Protein AF-A0A448Z3A4-F1 (afdb_monomer_lite)

Foldseek 3Di:
DDDDDDDDDDDPDPPPPPPPPPPPDPPPPPPPPPDPDDPVRVVVVVVVVVVVVVVVVVVVVCVVVVVDDPPPDPDPVVVVVVVVVVVVVVVVVVVCVVCVVVVVVCCVPPPPCCVVPPDPVRPPDDDDPPDPDDPVNVVVVVVVVVVVVVVCVVVVCPDPVNVVVVVVVVPDDPPDDPVNVVVCVVVVVVVPDPPDDPVNPDDDPPPDDD

Sequence (210 aa):
MAFGSIFHAQSLSPAICRSTVRRIAPLSRNFSVNKKLSTEERNEAVRHANKAMKGYTQTRILAKQGKLPSKNRPQSQEYQSANAIQFSLFISLGIAFIISPILGRKIAQDDEFREKYVPDWYDFRVKPPKSAWTRKELHDQIVDVERDMRERAIKGDFTPEKLEALKQTLQPRSDLSTEDIAMAKKYGWGAIHPGVDPDDYDEDDDDYEE

Organism: NCBI:txid183589

Radius of gyration: 43.1 Å; chains: 1; bounding box: 97×51×107 Å

Secondary structure (DSSP, 8-state):
--------------------------------TT----HHHHHHHHHHHHHHHHHHHHHHHHHHTT-SPPTT----HHHHHHHHHHHHHHHHHHHHHHHHHHHHHHHHH-HHHHHHHS-GGG----PPPSS---HHHHHHHHHHHHHHHHHHHHTTTTSHHHHHHHHHHHS--TTS-HHHHHHHHHTTTTT--TT--TTS--SSSS----

Structure (mmCIF, N/CA/C/O backbone):
data_AF-A0A448Z3A4-F1
#
_entry.id   AF-A0A448Z3A4-F1
#
loop_
_atom_site.group_PDB
_atom_site.id
_atom_site.type_symbol
_atom_site.label_atom_id
_atom_site.label_alt_id
_atom_site.label_comp_id
_atom_site.label_asym_id
_atom_site.label_entity_id
_atom_site.label_seq_id
_atom_site.pdbx_PDB_ins_code
_atom_site.Cartn_x
_atom_site.Cartn_y
_atom_site.Cartn_z
_atom_site.occupancy
_atom_site.B_iso_or_equiv
_atom_site.auth_seq_id
_atom_site.auth_comp_id
_atom_site.auth_asym_id
_atom_site.auth_atom_id
_atom_site.pdbx_PDB_model_num
ATOM 1 N N . MET A 1 1 ? 11.509 31.842 28.815 1.00 38.12 1 MET A N 1
ATOM 2 C CA . MET A 1 1 ? 12.474 31.738 27.692 1.00 38.12 1 MET A CA 1
ATOM 3 C C . MET A 1 1 ? 12.119 30.448 26.956 1.00 38.12 1 MET A C 1
ATOM 5 O O . MET A 1 1 ? 11.995 29.458 27.646 1.00 38.12 1 MET A O 1
ATOM 9 N N . ALA A 1 2 ? 11.843 30.342 25.660 1.00 38.56 2 ALA A N 1
ATOM 10 C CA . ALA A 1 2 ? 11.918 31.252 24.530 1.00 38.56 2 ALA A CA 1
ATOM 11 C C . ALA A 1 2 ? 10.892 30.81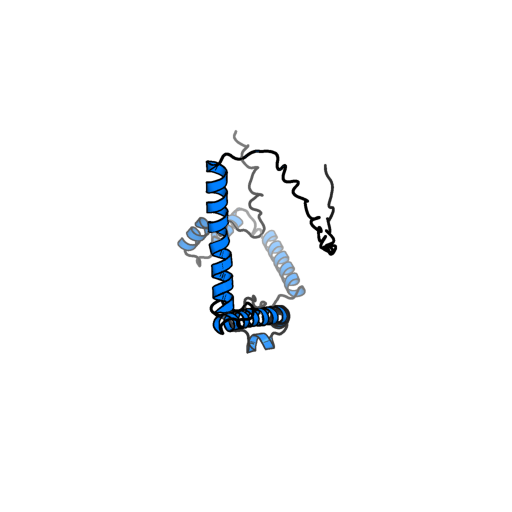7 23.448 1.00 38.56 2 ALA A C 1
ATOM 13 O O . ALA A 1 2 ? 10.428 29.682 23.434 1.00 38.56 2 ALA A O 1
ATOM 14 N N . PHE A 1 3 ? 10.559 31.784 22.591 1.00 38.59 3 PHE A N 1
ATOM 15 C CA . PHE A 1 3 ? 9.825 31.764 21.316 1.00 38.59 3 PHE A CA 1
ATOM 16 C C . PHE A 1 3 ? 10.214 30.567 20.418 1.00 38.59 3 PHE A C 1
ATOM 18 O O . PHE A 1 3 ? 11.345 30.111 20.491 1.00 38.59 3 PHE A O 1
ATOM 25 N N . GLY A 1 4 ? 9.411 30.004 19.515 1.00 37.25 4 GLY A N 1
ATOM 26 C CA . GLY A 1 4 ? 8.314 30.522 18.701 1.00 37.25 4 GLY A CA 1
ATOM 27 C C . GLY A 1 4 ? 8.475 29.936 17.284 1.00 37.25 4 GLY A C 1
ATOM 28 O O . GLY A 1 4 ? 9.570 29.958 16.726 1.00 37.25 4 GLY A O 1
ATOM 29 N N . SER A 1 5 ? 7.404 29.374 16.722 1.00 44.34 5 SER A N 1
ATOM 30 C CA . SER A 1 5 ? 7.341 28.801 15.369 1.00 44.34 5 SER A CA 1
ATOM 31 C C . SER A 1 5 ? 7.703 29.797 14.269 1.00 44.34 5 SER A C 1
ATOM 33 O O . SER A 1 5 ? 7.128 30.881 14.243 1.00 44.34 5 SER A O 1
ATOM 35 N N . ILE A 1 6 ? 8.500 29.382 13.273 1.00 46.28 6 ILE A N 1
ATOM 36 C CA . ILE A 1 6 ? 8.432 29.930 11.905 1.00 46.28 6 ILE A CA 1
ATOM 37 C C . ILE A 1 6 ? 8.623 28.795 10.886 1.00 46.28 6 ILE A C 1
ATOM 39 O O . ILE A 1 6 ? 9.699 28.218 10.750 1.00 46.28 6 ILE A O 1
ATOM 43 N N . PHE A 1 7 ? 7.546 28.507 10.152 1.00 45.84 7 PHE A N 1
ATOM 44 C CA . PHE A 1 7 ? 7.519 27.703 8.931 1.00 45.84 7 PHE A CA 1
ATOM 45 C C . PHE A 1 7 ? 8.489 28.274 7.884 1.00 45.84 7 PHE A C 1
ATOM 47 O O . PHE A 1 7 ? 8.367 29.433 7.492 1.00 45.84 7 PHE A O 1
ATOM 54 N N . HIS A 1 8 ? 9.406 27.451 7.371 1.00 38.84 8 HIS A N 1
ATOM 55 C CA . HIS A 1 8 ? 10.176 27.761 6.165 1.00 38.84 8 HIS A CA 1
ATOM 56 C C . HIS A 1 8 ? 9.588 26.987 4.981 1.00 38.84 8 HIS A C 1
ATOM 58 O O . HIS A 1 8 ? 9.898 25.819 4.755 1.00 38.84 8 HIS A O 1
ATOM 64 N N . ALA A 1 9 ? 8.712 27.645 4.222 1.00 44.47 9 ALA A N 1
ATOM 65 C CA . ALA A 1 9 ? 8.293 27.184 2.906 1.00 44.47 9 ALA A CA 1
ATOM 66 C C . ALA A 1 9 ? 9.411 27.500 1.900 1.00 44.47 9 ALA A C 1
ATOM 68 O O . ALA A 1 9 ? 9.599 28.654 1.516 1.00 44.47 9 ALA A O 1
ATOM 69 N N . GLN A 1 10 ? 10.174 26.489 1.478 1.00 45.88 10 GLN A N 1
ATOM 70 C CA . GLN A 1 10 ? 11.083 26.634 0.341 1.00 45.88 10 GLN A CA 1
ATOM 71 C C . GLN A 1 10 ? 10.280 26.513 -0.955 1.00 45.88 10 GLN A C 1
ATOM 73 O O . GLN A 1 10 ? 9.821 25.439 -1.339 1.00 45.88 10 GLN A O 1
ATOM 78 N N . SER A 1 11 ? 10.097 27.649 -1.623 1.00 41.59 11 SER A N 1
ATOM 79 C CA . SER A 1 11 ? 9.584 27.724 -2.982 1.00 41.59 11 SER A CA 1
ATOM 80 C C . SER A 1 11 ? 10.612 27.127 -3.950 1.00 41.59 11 SER A C 1
ATOM 82 O O . SER A 1 11 ? 11.711 27.647 -4.146 1.00 41.59 11 SER A O 1
ATOM 84 N N . LEU A 1 12 ? 10.255 26.006 -4.576 1.00 43.31 12 LEU A N 1
ATOM 85 C CA . LEU A 1 12 ? 11.003 25.426 -5.688 1.00 43.31 12 LEU A CA 1
ATOM 86 C C . LEU A 1 12 ? 10.800 26.308 -6.925 1.00 43.31 12 LEU A C 1
ATOM 88 O O . LEU A 1 12 ? 9.871 26.124 -7.708 1.00 43.31 12 LEU A O 1
ATOM 92 N N . SER A 1 13 ? 11.668 27.305 -7.082 1.00 47.25 13 SER A N 1
ATOM 93 C CA . SER A 1 13 ? 11.821 28.005 -8.356 1.00 47.25 13 SER A CA 1
ATOM 94 C C . SER A 1 13 ? 12.407 27.040 -9.400 1.00 47.25 13 SER A C 1
ATOM 96 O O . SER A 1 13 ? 13.344 26.298 -9.089 1.00 47.25 13 SER A O 1
ATOM 98 N N . PRO A 1 14 ? 11.896 27.007 -10.645 1.00 47.22 14 PRO A N 1
ATOM 99 C CA . PRO A 1 14 ? 12.534 26.243 -11.702 1.00 47.22 14 PRO A CA 1
ATOM 100 C C . PRO A 1 14 ? 13.845 26.947 -12.054 1.00 47.22 14 PRO A C 1
ATOM 102 O O . PRO A 1 14 ? 13.858 27.984 -12.720 1.00 47.22 14 PRO A O 1
ATOM 105 N N . ALA A 1 15 ? 14.963 26.390 -11.591 1.00 46.69 15 ALA A N 1
ATOM 106 C CA . ALA A 1 15 ? 16.281 26.774 -12.061 1.00 46.69 15 ALA A CA 1
ATOM 107 C C . ALA A 1 15 ? 16.359 26.443 -13.558 1.00 46.69 15 ALA A C 1
ATOM 109 O O . ALA A 1 15 ? 16.612 25.311 -13.966 1.00 46.69 15 ALA A O 1
ATOM 110 N N . ILE A 1 16 ? 16.097 27.450 -14.389 1.00 43.69 16 ILE A N 1
ATOM 111 C CA . ILE A 1 16 ? 16.371 27.429 -15.819 1.00 43.69 16 ILE A CA 1
ATOM 112 C C . ILE A 1 16 ? 17.878 27.202 -15.956 1.00 43.69 16 ILE A C 1
ATOM 114 O O . ILE A 1 16 ? 18.676 28.130 -15.812 1.00 43.69 16 ILE A O 1
ATOM 118 N N . CYS A 1 17 ? 18.282 25.959 -16.219 1.00 42.56 17 CYS A N 1
ATOM 119 C CA . CYS A 1 17 ? 19.639 25.633 -16.628 1.00 42.56 17 CYS A CA 1
ATOM 120 C C . CYS A 1 17 ? 19.908 26.310 -17.974 1.00 42.56 17 CYS A C 1
ATOM 122 O O . CYS A 1 17 ? 19.707 25.733 -19.041 1.00 42.56 17 CYS A O 1
ATOM 124 N N . ARG A 1 18 ? 20.396 27.554 -17.935 1.00 47.47 18 ARG A N 1
ATOM 125 C CA . ARG A 1 18 ? 21.118 28.134 -19.063 1.00 47.47 18 ARG A CA 1
ATOM 126 C C . ARG A 1 18 ? 22.355 27.270 -19.265 1.00 47.47 18 ARG A C 1
ATOM 128 O O . ARG A 1 18 ? 23.331 27.389 -18.527 1.00 47.47 18 ARG A O 1
ATOM 135 N N . SER A 1 19 ? 22.305 26.373 -20.246 1.00 51.28 19 SER A N 1
ATOM 136 C CA . SER A 1 19 ? 23.482 25.669 -20.736 1.00 51.28 19 SER A CA 1
ATOM 137 C C . SER A 1 19 ? 24.437 26.714 -21.310 1.00 51.28 19 SER A C 1
ATOM 139 O O . SER A 1 19 ? 24.352 27.096 -22.478 1.00 51.28 19 SER A O 1
ATOM 141 N N . THR A 1 20 ? 25.326 27.232 -20.468 1.00 50.69 20 THR A N 1
ATOM 142 C CA . THR A 1 20 ? 26.446 28.052 -20.908 1.00 50.69 20 THR A CA 1
ATOM 143 C C . THR A 1 20 ? 27.358 27.137 -21.709 1.00 50.69 20 THR A C 1
ATOM 145 O O . THR A 1 20 ? 28.220 26.452 -21.160 1.00 50.69 20 THR A O 1
ATOM 148 N N . VAL A 1 21 ? 27.148 27.099 -23.023 1.00 56.25 21 VAL A N 1
ATOM 149 C CA . VAL A 1 21 ? 28.115 26.550 -23.967 1.00 56.25 21 VAL A CA 1
ATOM 150 C C . VAL A 1 21 ? 29.344 27.444 -23.861 1.00 56.25 21 VAL A C 1
ATOM 152 O O . VAL A 1 21 ? 29.438 28.483 -24.516 1.00 56.25 21 VAL A O 1
ATOM 155 N N . ARG A 1 22 ? 30.284 27.074 -22.985 1.00 50.09 22 ARG A N 1
ATOM 156 C CA . ARG A 1 22 ? 31.627 27.646 -22.995 1.00 50.09 22 ARG A CA 1
ATOM 157 C C . ARG A 1 22 ? 32.231 27.257 -24.337 1.00 50.09 22 ARG A C 1
ATOM 159 O O . ARG A 1 22 ? 32.691 26.131 -24.509 1.00 50.09 22 ARG A O 1
ATOM 166 N N . ARG A 1 23 ? 32.190 28.171 -25.311 1.00 56.62 23 ARG A N 1
ATOM 167 C CA . ARG A 1 23 ? 33.015 28.049 -26.511 1.00 56.62 23 ARG A CA 1
ATOM 168 C C . ARG A 1 23 ? 34.454 28.019 -26.024 1.00 56.62 23 ARG A C 1
ATOM 170 O O . ARG A 1 23 ? 34.966 29.019 -25.532 1.00 56.62 23 ARG A O 1
ATOM 177 N N . ILE A 1 24 ? 35.074 26.851 -26.113 1.00 56.19 24 ILE A N 1
ATOM 178 C CA . ILE A 1 24 ? 36.508 26.715 -25.922 1.00 56.19 24 ILE A CA 1
ATOM 179 C C . ILE A 1 24 ? 37.122 27.486 -27.090 1.00 56.19 24 ILE A C 1
ATOM 181 O O . ILE A 1 24 ? 37.029 27.053 -28.238 1.00 56.19 24 ILE A O 1
ATOM 185 N N . ALA A 1 25 ? 37.660 28.677 -26.817 1.00 57.69 25 ALA A N 1
ATOM 186 C CA . ALA A 1 25 ? 38.483 29.379 -27.790 1.00 57.69 25 ALA A CA 1
ATOM 187 C C . ALA A 1 25 ? 39.614 28.428 -28.212 1.00 57.69 25 ALA A C 1
ATOM 189 O O . ALA A 1 25 ? 40.140 27.717 -27.347 1.00 57.69 25 ALA A O 1
ATOM 190 N N . PRO A 1 26 ? 39.988 28.364 -29.502 1.00 56.19 26 PRO A N 1
ATOM 191 C CA . PRO A 1 26 ? 41.134 27.572 -29.902 1.00 56.19 26 PRO A CA 1
ATOM 192 C C . PRO A 1 26 ? 42.348 28.145 -29.172 1.00 56.19 26 PRO A C 1
ATOM 194 O O . PRO A 1 26 ? 42.836 29.224 -29.502 1.00 56.19 26 PRO A O 1
ATOM 197 N N . LEU A 1 27 ? 42.806 27.442 -28.136 1.00 54.66 27 LEU A N 1
ATOM 198 C CA . LEU A 1 27 ? 44.116 27.664 -27.554 1.00 54.66 27 LEU A CA 1
ATOM 199 C C . LEU A 1 27 ? 45.102 27.422 -28.692 1.00 54.66 27 LEU A C 1
ATOM 201 O O . LEU A 1 27 ? 45.421 26.278 -29.020 1.00 54.66 27 LEU A O 1
ATOM 205 N N . SER A 1 28 ? 45.542 28.515 -29.317 1.00 49.75 28 SER A N 1
ATOM 206 C CA . SER A 1 28 ? 46.793 28.568 -30.054 1.00 49.75 28 SER A CA 1
ATOM 207 C C . SER A 1 28 ? 47.856 28.062 -29.091 1.00 49.75 28 SER A C 1
ATOM 209 O O . SER A 1 28 ? 48.350 28.800 -28.238 1.00 49.75 28 SER A O 1
ATOM 211 N N . ARG A 1 29 ? 48.149 26.760 -29.152 1.00 53.91 29 ARG A N 1
ATOM 212 C CA . ARG A 1 29 ? 49.353 26.208 -28.550 1.00 53.91 29 ARG A CA 1
ATOM 213 C C . ARG A 1 29 ? 50.492 26.880 -29.295 1.00 53.91 29 ARG A C 1
ATOM 215 O O . ARG A 1 29 ? 50.878 26.438 -30.373 1.00 53.91 29 ARG A O 1
ATOM 222 N N . ASN A 1 30 ? 51.000 27.960 -28.717 1.00 49.16 30 ASN A N 1
ATOM 223 C CA . ASN A 1 30 ? 52.293 28.513 -29.061 1.00 49.16 30 ASN A CA 1
ATOM 224 C C . ASN A 1 30 ? 53.317 27.431 -28.703 1.00 49.16 30 ASN A C 1
ATOM 226 O O . ASN A 1 30 ? 53.835 27.388 -27.590 1.00 49.16 30 ASN A O 1
ATOM 230 N N . PHE A 1 31 ? 53.536 26.487 -29.619 1.00 54.81 31 PHE A N 1
ATOM 231 C CA . PHE A 1 31 ? 54.669 25.587 -29.547 1.00 54.81 31 PHE A CA 1
ATOM 232 C C . PHE A 1 31 ? 55.899 26.478 -29.663 1.00 54.81 31 PHE A C 1
ATOM 234 O O . PHE A 1 31 ? 56.203 27.005 -30.729 1.00 54.81 31 PHE A O 1
ATOM 241 N N . SER A 1 32 ? 56.579 26.711 -28.548 1.00 52.09 32 SER A N 1
ATOM 242 C CA . SER A 1 32 ? 57.896 27.324 -28.530 1.00 52.09 32 SER A CA 1
ATOM 243 C C . SER A 1 32 ? 58.869 26.370 -29.232 1.00 52.09 32 SER A C 1
ATOM 245 O O . SER A 1 32 ? 59.453 25.477 -28.623 1.00 52.09 32 SER A O 1
ATOM 247 N N . VAL A 1 33 ? 59.033 26.536 -30.548 1.00 59.25 33 VAL A N 1
ATOM 248 C CA . VAL A 1 33 ? 59.891 25.710 -31.427 1.00 59.25 33 VAL A CA 1
ATOM 249 C C . VAL A 1 33 ? 61.389 26.004 -31.220 1.00 59.25 33 VAL A C 1
ATOM 251 O O . VAL A 1 33 ? 62.172 25.973 -32.158 1.00 59.25 33 VAL A O 1
ATOM 254 N N . ASN A 1 34 ? 61.826 26.300 -29.995 1.00 55.19 34 ASN A N 1
ATOM 255 C CA . ASN A 1 34 ? 63.223 26.656 -29.710 1.00 55.19 34 ASN A CA 1
ATOM 256 C C . ASN A 1 34 ? 63.939 25.673 -28.778 1.00 55.19 34 ASN A C 1
ATOM 258 O O . ASN A 1 34 ? 65.048 25.951 -28.330 1.00 55.19 34 ASN A O 1
ATOM 262 N N . LYS A 1 35 ? 63.366 24.490 -28.524 1.00 62.47 35 LYS A N 1
ATOM 263 C CA . LYS A 1 35 ? 64.110 23.381 -27.914 1.00 62.47 35 LYS A CA 1
ATOM 264 C C . LYS A 1 35 ? 64.593 22.454 -29.030 1.00 62.47 35 LYS A C 1
ATOM 266 O O . LYS A 1 35 ? 63.798 21.727 -29.623 1.00 62.47 35 LYS A O 1
ATOM 271 N N . LYS A 1 36 ? 65.890 22.500 -29.353 1.00 67.94 36 LYS A N 1
ATOM 272 C CA . LYS A 1 36 ? 66.523 21.517 -30.245 1.00 67.94 36 LYS A CA 1
ATOM 273 C C . LYS A 1 36 ? 66.494 20.161 -29.529 1.00 67.94 36 LYS A C 1
ATOM 275 O O . LYS A 1 36 ? 67.387 19.883 -28.741 1.00 67.94 36 LYS A O 1
ATOM 280 N N . LEU A 1 37 ? 65.441 19.366 -29.752 1.00 66.44 37 LEU A N 1
ATOM 281 C CA . LEU A 1 37 ? 65.392 17.979 -29.272 1.00 66.44 37 LEU A CA 1
ATOM 282 C C . LEU A 1 37 ? 66.620 17.231 -29.789 1.00 66.44 37 LEU A C 1
ATOM 284 O O . LEU A 1 37 ? 66.992 17.402 -30.962 1.00 66.44 37 LEU A O 1
ATOM 288 N N . SER A 1 38 ? 67.203 16.396 -28.929 1.00 78.62 38 SER A N 1
ATOM 289 C CA . SER A 1 38 ? 68.285 15.504 -29.337 1.00 78.62 38 SER A CA 1
ATOM 290 C C . SER A 1 38 ? 67.787 14.555 -30.437 1.00 78.62 38 SER A C 1
ATOM 292 O O . SER A 1 38 ? 66.583 14.333 -30.615 1.00 78.62 38 SER A O 1
ATOM 294 N N . THR A 1 39 ? 68.708 14.015 -31.232 1.00 81.88 39 THR A N 1
ATOM 295 C CA . THR A 1 39 ? 68.375 13.059 -32.300 1.00 81.88 39 THR A CA 1
ATOM 296 C C . THR A 1 39 ? 67.633 11.837 -31.758 1.00 81.88 39 THR A C 1
ATOM 298 O O . THR A 1 39 ? 66.729 11.329 -32.420 1.00 81.88 39 THR A O 1
ATOM 301 N N . GLU A 1 40 ? 67.958 11.410 -30.540 1.00 82.50 40 GLU A N 1
ATOM 302 C CA . G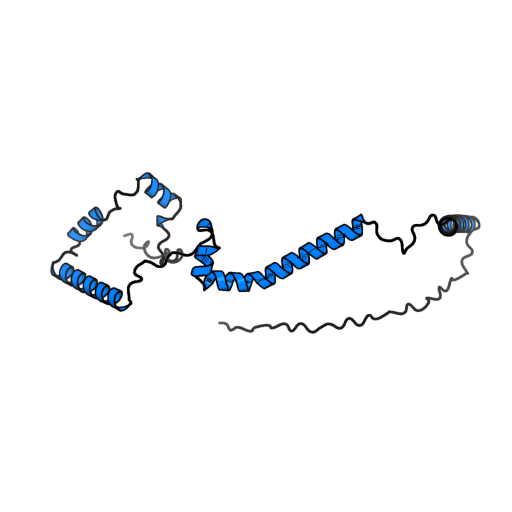LU A 1 40 ? 67.326 10.276 -29.865 1.00 82.50 40 GLU A CA 1
ATOM 303 C C . GLU A 1 40 ? 65.898 10.599 -29.418 1.00 82.50 40 GLU A C 1
ATOM 305 O O . GLU A 1 40 ? 64.971 9.876 -29.785 1.00 82.50 40 GLU A O 1
ATOM 310 N N . GLU A 1 41 ? 65.687 11.736 -28.749 1.00 81.19 41 GLU A N 1
ATOM 311 C CA . GLU A 1 41 ? 64.350 12.158 -28.307 1.00 81.19 41 GLU A CA 1
ATOM 312 C C . GLU A 1 41 ? 63.414 12.402 -29.503 1.00 81.19 41 GLU A C 1
ATOM 314 O O . GLU A 1 41 ? 62.223 12.085 -29.464 1.00 81.19 41 GLU A O 1
ATOM 319 N N . ARG A 1 42 ? 63.950 12.929 -30.615 1.00 80.69 42 ARG A N 1
ATOM 320 C CA . ARG A 1 42 ? 63.192 13.104 -31.861 1.00 80.69 42 ARG A CA 1
ATOM 321 C C . ARG A 1 42 ? 62.761 11.760 -32.443 1.00 80.69 42 ARG A C 1
ATOM 323 O O . ARG A 1 42 ? 61.614 11.619 -32.867 1.00 80.69 42 ARG A O 1
ATOM 330 N N . ASN A 1 43 ? 63.656 10.776 -32.463 1.00 87.62 43 ASN A N 1
ATOM 331 C CA . ASN A 1 43 ? 63.354 9.446 -32.986 1.00 87.62 43 ASN A CA 1
ATOM 332 C C . ASN A 1 43 ? 62.319 8.718 -32.121 1.00 87.62 43 ASN A C 1
ATOM 334 O O . ASN A 1 43 ? 61.429 8.052 -32.656 1.00 87.62 43 ASN A O 1
ATOM 338 N N . GLU A 1 44 ? 62.384 8.876 -30.801 1.00 86.25 44 GLU A N 1
ATOM 339 C CA . GLU A 1 44 ? 61.397 8.315 -29.881 1.00 86.25 44 GLU A CA 1
ATOM 340 C C . GLU A 1 44 ? 60.024 8.985 -30.032 1.00 86.25 44 GLU A C 1
ATOM 342 O O . GLU A 1 44 ? 59.009 8.295 -30.164 1.00 86.25 44 GLU A O 1
ATOM 347 N N . ALA A 1 45 ? 59.987 10.316 -30.149 1.00 83.12 45 ALA A N 1
ATOM 348 C CA . ALA A 1 45 ? 58.756 11.058 -30.408 1.00 83.12 45 ALA A CA 1
ATOM 349 C C . ALA A 1 45 ? 58.098 10.642 -31.736 1.00 83.12 45 ALA A C 1
ATOM 351 O O . ALA A 1 45 ? 56.882 10.443 -31.793 1.00 83.12 45 ALA A O 1
ATOM 352 N N . VAL A 1 46 ? 58.890 10.435 -32.795 1.00 86.25 46 VAL A N 1
ATOM 353 C CA . VAL A 1 46 ? 58.394 9.947 -34.093 1.00 86.25 46 VAL A CA 1
ATOM 354 C C . VAL A 1 46 ? 57.872 8.513 -33.984 1.00 86.25 46 VAL A C 1
ATOM 356 O O . VAL A 1 46 ? 56.811 8.204 -34.528 1.00 86.25 46 VAL A O 1
ATOM 359 N N . ARG A 1 47 ? 58.552 7.626 -33.245 1.00 87.81 47 ARG A N 1
ATOM 360 C CA . ARG A 1 47 ? 58.057 6.261 -32.988 1.00 87.81 47 ARG A CA 1
ATOM 361 C C . ARG A 1 47 ? 56.735 6.274 -32.227 1.00 87.81 47 ARG A C 1
ATOM 363 O O . ARG A 1 47 ? 55.822 5.535 -32.597 1.00 87.81 47 ARG A O 1
ATOM 370 N N . HIS A 1 48 ? 56.605 7.128 -31.215 1.00 86.06 48 HIS A N 1
ATOM 371 C CA . HIS A 1 48 ? 55.373 7.284 -30.448 1.00 86.06 48 HIS A CA 1
ATOM 372 C C . HIS A 1 48 ? 54.231 7.844 -31.312 1.00 86.06 48 HIS A C 1
ATOM 374 O O . HIS A 1 48 ? 53.130 7.291 -31.313 1.00 86.06 48 HIS A O 1
ATOM 380 N N . ALA A 1 49 ? 54.503 8.871 -32.123 1.00 82.69 49 ALA A N 1
ATOM 381 C CA . ALA A 1 49 ? 53.533 9.439 -33.059 1.00 82.69 49 ALA A CA 1
ATOM 382 C C . ALA A 1 49 ? 53.065 8.403 -34.096 1.00 82.69 49 ALA A C 1
ATOM 384 O O . ALA A 1 49 ? 51.864 8.237 -34.314 1.00 82.69 49 ALA A O 1
ATOM 385 N N . ASN A 1 50 ? 53.995 7.630 -34.662 1.00 86.38 50 ASN A N 1
ATOM 386 C CA . ASN A 1 50 ? 53.682 6.552 -35.598 1.00 86.38 50 ASN A CA 1
ATOM 387 C C . ASN A 1 50 ? 52.872 5.429 -34.931 1.00 86.38 50 ASN A C 1
ATOM 389 O O . ASN A 1 50 ? 51.948 4.891 -35.541 1.00 86.38 50 ASN A O 1
ATOM 393 N N . LYS A 1 51 ? 53.167 5.084 -33.670 1.00 85.44 51 LYS A N 1
ATOM 394 C CA . LYS A 1 51 ? 52.398 4.098 -32.894 1.00 85.44 51 LYS A CA 1
ATOM 395 C C . LYS A 1 51 ? 50.972 4.585 -32.619 1.00 85.44 51 LYS A C 1
ATOM 397 O O . LYS A 1 51 ? 50.034 3.817 -32.810 1.00 85.44 51 LYS A O 1
ATOM 402 N N . ALA A 1 52 ? 50.797 5.854 -32.254 1.00 79.31 52 ALA A N 1
ATOM 403 C CA . ALA A 1 52 ? 49.478 6.457 -32.065 1.00 79.31 52 ALA A CA 1
ATOM 404 C C . ALA A 1 52 ? 48.678 6.511 -33.381 1.00 79.31 52 ALA A C 1
ATOM 406 O O . ALA A 1 52 ? 47.494 6.173 -33.407 1.00 79.31 52 ALA A O 1
ATOM 407 N N . MET A 1 53 ? 49.329 6.845 -34.502 1.00 73.81 53 MET A N 1
ATOM 408 C CA . MET A 1 53 ? 48.695 6.869 -35.826 1.00 73.81 53 MET A CA 1
ATOM 409 C C . MET A 1 53 ? 48.201 5.498 -36.301 1.00 73.81 53 MET A C 1
ATOM 411 O O . MET A 1 53 ? 47.199 5.441 -37.021 1.00 73.81 53 MET A O 1
ATOM 415 N N . LYS A 1 54 ? 48.847 4.397 -35.891 1.00 75.62 54 LYS A N 1
ATOM 416 C CA . LYS A 1 54 ? 48.394 3.034 -36.226 1.00 75.62 54 LYS A CA 1
ATOM 417 C C . LYS A 1 54 ? 46.979 2.749 -35.706 1.00 75.62 54 LYS A C 1
ATOM 419 O O . LYS A 1 54 ? 46.184 2.161 -36.434 1.00 75.62 54 LYS A O 1
ATOM 424 N N . GLY A 1 55 ? 46.614 3.240 -34.518 1.00 72.94 55 GLY A N 1
ATOM 425 C CA . GLY A 1 55 ? 45.256 3.078 -33.974 1.00 72.94 55 GLY A CA 1
ATOM 426 C C . GLY A 1 55 ? 44.179 3.803 -34.798 1.00 72.94 55 GLY A C 1
ATOM 427 O O . GLY A 1 55 ? 43.103 3.262 -35.065 1.00 72.94 55 GLY A O 1
ATOM 428 N N . TYR A 1 56 ? 44.490 5.007 -35.288 1.00 69.00 56 TYR A N 1
ATOM 429 C CA . TYR A 1 56 ? 43.579 5.792 -36.133 1.00 69.00 56 TYR A CA 1
ATOM 430 C C . TYR A 1 56 ? 43.435 5.224 -37.548 1.00 69.00 56 TYR A C 1
ATOM 432 O O . TYR A 1 56 ? 42.352 5.242 -38.132 1.00 69.00 56 TYR A O 1
ATOM 440 N N . THR A 1 57 ? 44.517 4.696 -38.120 1.00 74.19 57 THR A N 1
ATOM 441 C CA . THR A 1 57 ? 44.451 4.049 -39.438 1.00 74.19 57 THR A CA 1
ATOM 442 C C . THR A 1 57 ? 43.698 2.728 -39.366 1.00 74.19 57 THR A C 1
ATOM 444 O O . THR A 1 57 ? 42.868 2.471 -40.233 1.00 74.19 57 THR A O 1
ATOM 447 N N . GLN A 1 58 ? 43.890 1.936 -38.309 1.00 76.25 58 GLN A N 1
ATOM 448 C CA . GLN A 1 58 ? 43.185 0.668 -38.124 1.00 76.25 58 GLN A CA 1
ATOM 449 C C . GLN A 1 58 ? 41.670 0.862 -37.980 1.00 76.25 58 GLN A C 1
ATOM 451 O O . GLN A 1 58 ? 40.901 0.204 -38.677 1.00 76.25 58 GLN A O 1
ATOM 456 N N . THR A 1 59 ? 41.224 1.816 -37.160 1.00 72.31 59 THR A N 1
ATOM 457 C CA . THR A 1 59 ? 39.793 2.147 -37.023 1.00 72.31 59 THR A CA 1
ATOM 458 C C . THR A 1 59 ? 39.199 2.679 -38.327 1.00 72.31 59 THR A C 1
ATOM 460 O O . THR A 1 59 ? 38.114 2.259 -38.720 1.00 72.31 59 THR A O 1
ATOM 463 N N . ARG A 1 60 ? 39.923 3.523 -39.072 1.00 73.31 60 ARG A N 1
ATOM 464 C CA . ARG A 1 60 ? 39.474 4.018 -40.384 1.00 73.31 60 ARG A CA 1
ATOM 465 C C . ARG A 1 60 ? 39.400 2.915 -41.445 1.00 73.31 60 ARG A C 1
ATOM 467 O O . ARG A 1 60 ? 38.491 2.934 -42.271 1.00 73.31 60 ARG A O 1
ATOM 474 N N . ILE A 1 61 ? 40.327 1.958 -41.434 1.00 77.75 61 ILE A N 1
ATOM 475 C CA . ILE A 1 61 ? 40.303 0.797 -42.337 1.00 77.75 61 ILE A CA 1
ATOM 476 C C . ILE A 1 61 ? 39.135 -0.128 -41.971 1.00 77.75 61 ILE A C 1
ATOM 478 O O . ILE A 1 61 ? 38.393 -0.532 -42.860 1.00 77.75 61 ILE A O 1
ATOM 482 N N . LEU A 1 62 ? 38.900 -0.394 -40.683 1.00 78.38 62 LEU A N 1
ATOM 483 C CA . LEU A 1 62 ? 37.759 -1.191 -40.213 1.00 78.38 62 LEU A CA 1
ATOM 484 C C . LEU A 1 62 ? 36.408 -0.518 -40.503 1.00 78.38 62 LEU A C 1
ATOM 486 O O . LEU A 1 62 ? 35.448 -1.206 -40.849 1.00 78.38 62 LEU A O 1
ATOM 490 N N . ALA A 1 63 ? 36.347 0.817 -40.432 1.00 76.31 63 ALA A N 1
ATOM 491 C CA . ALA A 1 63 ? 35.188 1.606 -40.848 1.00 76.31 63 ALA A CA 1
ATOM 492 C C . ALA A 1 63 ? 34.917 1.457 -42.351 1.00 76.31 63 ALA A C 1
ATOM 494 O O . ALA A 1 63 ? 33.787 1.190 -42.748 1.00 76.31 63 ALA A O 1
ATOM 495 N N . LYS A 1 64 ? 35.960 1.576 -43.187 1.00 77.81 64 LYS A N 1
ATOM 496 C CA . LYS A 1 64 ? 35.861 1.376 -44.644 1.00 77.81 64 LYS A CA 1
ATOM 497 C C . LYS A 1 64 ? 35.480 -0.058 -45.020 1.00 77.81 64 LYS A C 1
ATOM 499 O O . LYS A 1 64 ? 34.804 -0.255 -46.019 1.00 77.81 64 LYS A O 1
ATOM 504 N N . GLN A 1 65 ? 35.893 -1.042 -44.222 1.00 81.00 65 GLN A N 1
ATOM 505 C CA . GLN A 1 65 ? 35.505 -2.448 -44.372 1.00 81.00 65 GLN A CA 1
ATOM 506 C C . GLN A 1 65 ? 34.099 -2.755 -43.824 1.00 81.00 65 GLN A C 1
ATOM 508 O O . GLN A 1 65 ? 33.678 -3.906 -43.887 1.00 81.00 65 GLN A O 1
ATOM 513 N N . GLY A 1 66 ? 33.389 -1.777 -43.246 1.00 72.06 66 GLY A N 1
ATOM 514 C CA . GLY A 1 66 ? 32.043 -1.969 -42.694 1.00 72.06 66 GLY A CA 1
ATOM 515 C C . GLY A 1 66 ? 31.979 -2.869 -41.453 1.00 72.06 66 GLY A C 1
ATOM 516 O O . GLY A 1 66 ? 30.897 -3.290 -41.061 1.00 72.06 66 GLY A O 1
ATOM 517 N N . LYS A 1 67 ? 33.121 -3.175 -40.823 1.00 75.94 67 LYS A N 1
ATOM 518 C CA . LYS A 1 67 ? 33.209 -4.089 -39.667 1.00 75.94 67 LYS A CA 1
ATOM 519 C C . LYS A 1 67 ? 33.005 -3.400 -38.319 1.00 75.94 67 LYS A C 1
ATOM 521 O O . LYS A 1 67 ? 32.974 -4.069 -37.290 1.00 75.94 67 LYS A O 1
ATOM 526 N N . LEU A 1 68 ? 32.902 -2.072 -38.301 1.00 72.94 68 LEU A N 1
ATOM 527 C CA . LEU A 1 68 ? 32.564 -1.343 -37.083 1.00 72.94 68 LEU A CA 1
ATOM 528 C C . LEU A 1 68 ? 31.046 -1.345 -36.878 1.00 72.94 68 LEU A C 1
ATOM 530 O O . LEU A 1 68 ? 30.310 -1.130 -37.843 1.00 72.94 68 LEU A O 1
ATOM 534 N N . PRO A 1 69 ? 30.565 -1.549 -35.638 1.00 66.94 69 PRO A N 1
ATOM 535 C CA . PRO A 1 69 ? 29.144 -1.456 -35.343 1.00 66.94 69 PRO A CA 1
ATOM 536 C C . PRO A 1 69 ? 28.649 -0.060 -35.729 1.00 66.94 69 PRO A C 1
ATOM 538 O O . PRO A 1 69 ? 29.170 0.953 -35.258 1.00 66.94 69 PRO A O 1
ATOM 541 N N . SER A 1 70 ? 27.662 0.001 -36.625 1.00 68.56 70 SER A N 1
ATOM 542 C CA . SER A 1 70 ? 27.062 1.268 -37.025 1.00 68.56 70 SER A CA 1
ATOM 543 C C . SER A 1 70 ? 26.478 1.956 -35.796 1.00 68.56 70 SER A C 1
ATOM 545 O O . SER A 1 70 ? 25.764 1.327 -35.017 1.00 68.56 70 SER A O 1
ATOM 547 N N . LYS A 1 71 ? 26.705 3.264 -35.656 1.00 64.25 71 LYS A N 1
ATOM 548 C CA . LYS A 1 71 ? 26.101 4.080 -34.589 1.00 64.25 71 LYS A CA 1
ATOM 549 C C . LYS A 1 71 ? 24.561 4.008 -34.583 1.00 64.25 71 LYS A C 1
ATOM 551 O O . LYS A 1 71 ? 23.952 4.198 -33.541 1.00 64.25 71 LYS A O 1
ATOM 556 N N . ASN A 1 72 ? 23.964 3.654 -35.725 1.00 62.16 72 ASN A N 1
ATOM 557 C CA . ASN A 1 72 ? 22.527 3.444 -35.914 1.00 62.16 72 ASN A CA 1
ATOM 558 C C . ASN A 1 72 ? 22.152 1.953 -35.973 1.00 62.16 72 ASN A C 1
ATOM 560 O O . ASN A 1 72 ? 21.199 1.590 -36.659 1.00 62.16 72 ASN A O 1
ATOM 564 N N . ARG A 1 73 ? 22.923 1.060 -35.332 1.00 63.62 73 ARG A N 1
ATOM 565 C CA . ARG A 1 73 ? 22.522 -0.348 -35.246 1.00 63.62 73 ARG A CA 1
ATOM 566 C C . ARG A 1 73 ? 21.203 -0.376 -34.467 1.00 63.62 73 ARG A C 1
ATOM 568 O O . ARG A 1 73 ? 21.191 0.161 -33.357 1.00 63.62 73 ARG A O 1
ATOM 575 N N . PRO A 1 74 ? 20.112 -0.945 -35.011 1.00 60.28 74 PRO A N 1
ATOM 576 C CA . PRO A 1 74 ? 18.905 -1.129 -34.224 1.00 60.28 74 PRO A CA 1
ATOM 577 C C . PRO A 1 74 ? 19.318 -1.898 -32.971 1.00 60.28 74 PRO A C 1
ATOM 579 O O . PRO A 1 74 ? 19.969 -2.943 -33.074 1.00 60.28 74 PRO A O 1
ATOM 582 N N . GLN A 1 75 ? 19.051 -1.308 -31.802 1.00 61.75 75 GLN A N 1
ATOM 583 C CA . GLN A 1 75 ? 19.250 -1.961 -30.509 1.00 61.75 75 GLN A CA 1
ATOM 584 C C . GLN A 1 75 ? 18.720 -3.391 -30.630 1.00 61.75 75 GLN A C 1
ATOM 586 O O . GLN A 1 75 ? 17.636 -3.580 -31.187 1.00 61.75 75 GLN A O 1
ATOM 591 N N . SER A 1 76 ? 19.499 -4.389 -30.197 1.00 63.84 76 SER A N 1
ATOM 592 C CA . SER A 1 76 ? 19.058 -5.784 -30.284 1.00 63.84 76 SER A CA 1
ATOM 593 C C . SER A 1 76 ? 17.675 -5.919 -29.646 1.00 63.84 76 SER A C 1
ATOM 595 O O . SER A 1 76 ? 17.353 -5.187 -28.706 1.00 63.84 76 SER A O 1
ATOM 597 N N . GLN A 1 77 ? 16.845 -6.822 -30.178 1.00 61.94 77 GLN A N 1
ATOM 598 C CA . GLN A 1 77 ? 15.473 -7.034 -29.695 1.00 61.94 77 GLN A CA 1
ATOM 599 C C . GLN A 1 77 ? 15.403 -7.161 -28.166 1.00 61.94 77 GLN A C 1
ATOM 601 O O . GLN A 1 77 ? 14.472 -6.643 -27.562 1.00 61.94 77 GLN A O 1
ATOM 606 N N . GLU A 1 78 ? 16.435 -7.737 -27.548 1.00 65.12 78 GLU A N 1
ATOM 607 C CA . GLU A 1 78 ? 16.594 -7.863 -26.096 1.00 65.12 78 GLU A CA 1
ATOM 608 C C . GLU A 1 78 ? 16.574 -6.515 -25.347 1.00 65.12 78 GLU A C 1
ATOM 610 O O . GLU A 1 78 ? 15.914 -6.391 -24.313 1.00 65.12 78 GLU A O 1
ATOM 615 N N . TYR A 1 79 ? 17.233 -5.473 -25.872 1.00 62.41 79 TYR A N 1
ATOM 616 C CA . TYR A 1 79 ? 17.206 -4.133 -25.264 1.00 62.41 79 TYR A CA 1
ATOM 617 C C . TYR A 1 79 ? 15.853 -3.441 -25.456 1.00 62.41 79 TYR A C 1
ATOM 619 O O . TYR A 1 79 ? 15.407 -2.708 -24.573 1.00 62.41 79 TYR A O 1
ATOM 627 N N . GLN A 1 80 ? 15.179 -3.676 -26.585 1.00 67.06 80 GLN A N 1
ATOM 628 C CA . GLN A 1 80 ? 13.844 -3.119 -26.817 1.00 67.06 80 GLN A CA 1
ATOM 629 C C . GLN A 1 80 ? 12.798 -3.776 -25.908 1.00 67.06 80 GLN A C 1
ATOM 631 O O . GLN A 1 80 ? 11.975 -3.071 -25.324 1.00 67.06 80 GLN A O 1
ATOM 636 N N . SER A 1 81 ? 12.865 -5.099 -25.715 1.00 74.31 81 SER A N 1
ATOM 637 C CA . SER A 1 81 ? 11.970 -5.813 -24.800 1.00 74.31 81 SER A CA 1
ATOM 638 C C . SER A 1 81 ? 12.198 -5.422 -23.343 1.00 74.31 81 SER A C 1
ATOM 640 O O . SER A 1 81 ? 11.231 -5.255 -22.608 1.00 74.31 81 SER A O 1
ATOM 642 N N . ALA A 1 82 ? 13.451 -5.206 -22.927 1.00 77.88 82 ALA A N 1
ATOM 643 C CA . ALA A 1 82 ? 13.754 -4.778 -21.563 1.00 77.88 82 ALA A CA 1
ATOM 644 C C . ALA A 1 82 ? 13.131 -3.407 -21.241 1.00 77.88 82 ALA A C 1
ATOM 646 O O . ALA A 1 82 ? 12.471 -3.254 -20.213 1.00 77.88 82 ALA A O 1
ATOM 647 N N . ASN A 1 83 ? 13.260 -2.436 -22.150 1.00 78.94 83 ASN A N 1
ATOM 648 C CA . ASN A 1 83 ? 12.659 -1.111 -21.977 1.00 78.94 83 ASN A CA 1
ATOM 649 C C . ASN A 1 83 ? 11.122 -1.160 -22.015 1.00 78.94 83 ASN A C 1
ATOM 651 O O . ASN A 1 83 ? 10.469 -0.456 -21.248 1.00 78.94 83 ASN A O 1
ATOM 655 N N . ALA A 1 84 ? 10.536 -2.007 -22.868 1.00 83.00 84 ALA A N 1
ATOM 656 C CA . ALA A 1 84 ? 9.085 -2.186 -22.936 1.00 83.00 84 ALA A CA 1
ATOM 657 C C . ALA A 1 84 ? 8.518 -2.791 -21.640 1.00 83.00 84 ALA A C 1
ATOM 659 O O . ALA A 1 84 ? 7.514 -2.305 -21.119 1.00 83.00 84 ALA A O 1
ATOM 660 N N . ILE A 1 85 ? 9.194 -3.801 -21.082 1.00 85.94 85 ILE A N 1
ATOM 661 C CA . ILE A 1 85 ? 8.809 -4.420 -19.807 1.00 85.94 85 ILE A CA 1
ATOM 662 C C . ILE A 1 85 ? 8.896 -3.391 -18.678 1.00 85.94 85 ILE A C 1
ATOM 664 O O . ILE A 1 85 ? 7.932 -3.227 -17.930 1.00 85.94 85 ILE A O 1
ATOM 668 N N . GLN A 1 86 ? 9.998 -2.641 -18.590 1.00 86.12 86 GLN A N 1
ATOM 669 C CA . GLN A 1 86 ? 10.155 -1.591 -17.580 1.00 86.12 86 GLN A CA 1
ATOM 670 C C . GLN A 1 86 ? 9.052 -0.534 -17.684 1.00 86.12 86 GLN A C 1
ATOM 672 O O . GLN A 1 86 ? 8.430 -0.191 -16.682 1.00 86.12 86 GLN A O 1
ATOM 677 N N . PHE A 1 87 ? 8.746 -0.065 -18.894 1.00 91.62 87 PHE A N 1
ATOM 678 C CA . PHE A 1 87 ? 7.694 0.927 -19.100 1.00 91.62 87 PHE A CA 1
ATOM 679 C C . PHE A 1 87 ? 6.303 0.392 -18.726 1.00 91.62 87 PHE A C 1
ATOM 681 O O . PHE A 1 87 ? 5.518 1.102 -18.100 1.00 91.62 87 PHE A O 1
ATOM 688 N N . SER A 1 88 ? 6.015 -0.879 -19.025 1.00 92.88 88 SER A N 1
ATOM 689 C CA . SER A 1 88 ? 4.754 -1.521 -18.628 1.00 92.88 88 SER A CA 1
ATOM 690 C C . SER A 1 88 ? 4.605 -1.652 -17.105 1.00 92.88 88 SER A C 1
ATOM 692 O O . SER A 1 88 ? 3.519 -1.427 -16.564 1.00 92.88 88 SER A O 1
ATOM 694 N N . LEU A 1 89 ? 5.703 -1.927 -16.393 1.00 93.88 89 LEU A N 1
ATOM 695 C CA . LEU A 1 89 ? 5.737 -1.944 -14.930 1.00 93.88 89 LEU A CA 1
ATOM 696 C C . LEU A 1 89 ? 5.473 -0.550 -14.351 1.00 93.88 89 LEU A C 1
ATOM 698 O O . LEU A 1 89 ? 4.668 -0.409 -13.436 1.00 93.88 89 LEU A O 1
ATOM 702 N N . PHE A 1 90 ? 6.075 0.498 -14.918 1.00 94.44 90 PHE A N 1
ATOM 703 C CA . PHE A 1 90 ? 5.823 1.867 -14.461 1.00 94.44 90 PHE A CA 1
ATOM 704 C C . PHE A 1 90 ? 4.389 2.326 -14.722 1.00 94.44 90 PHE A C 1
ATOM 706 O O . PHE A 1 90 ? 3.784 2.946 -13.849 1.00 94.44 90 PHE A O 1
ATOM 713 N N . ILE A 1 91 ? 3.820 2.004 -15.887 1.00 95.12 91 ILE A N 1
ATOM 714 C CA . ILE A 1 91 ? 2.428 2.355 -16.189 1.00 95.12 91 ILE A CA 1
ATOM 715 C C . ILE A 1 91 ? 1.475 1.628 -15.243 1.00 95.12 91 ILE A C 1
ATOM 717 O O . ILE A 1 91 ? 0.583 2.258 -14.681 1.00 95.12 91 ILE A O 1
ATOM 721 N N . SER A 1 92 ? 1.658 0.321 -15.044 1.00 95.94 92 SER A N 1
ATOM 722 C CA . SER A 1 92 ? 0.786 -0.453 -14.154 1.00 95.94 92 SER A CA 1
ATOM 723 C C . SER A 1 92 ? 0.869 0.033 -12.705 1.00 95.94 92 SER A C 1
ATOM 725 O O . SER A 1 92 ? -0.172 0.217 -12.074 1.00 95.94 92 SER A O 1
ATOM 727 N N . LEU A 1 93 ? 2.068 0.353 -12.206 1.00 95.44 93 LEU A N 1
ATOM 728 C CA . LEU A 1 93 ? 2.247 0.943 -10.878 1.00 95.44 93 LEU A CA 1
ATOM 729 C C . LEU A 1 93 ? 1.606 2.337 -10.777 1.00 95.44 93 LEU A C 1
ATOM 731 O O . LEU A 1 93 ? 0.959 2.649 -9.780 1.00 95.44 93 LEU A O 1
ATOM 735 N N . GLY A 1 94 ? 1.737 3.164 -11.818 1.00 95.88 94 GLY A N 1
ATOM 736 C CA . GLY A 1 94 ? 1.122 4.491 -11.872 1.00 95.88 94 GLY A CA 1
ATOM 737 C C . GLY A 1 94 ? -0.406 4.432 -11.855 1.00 95.88 94 GLY A C 1
ATOM 738 O O . GLY A 1 94 ? -1.046 5.152 -11.091 1.00 95.88 94 GLY A O 1
ATOM 739 N N . ILE A 1 95 ? -1.002 3.530 -12.637 1.00 95.38 95 ILE A N 1
ATOM 740 C CA . ILE A 1 95 ? -2.454 3.303 -12.641 1.00 95.38 95 ILE A CA 1
ATOM 741 C C . ILE A 1 95 ? -2.914 2.794 -11.269 1.00 95.38 95 ILE A C 1
ATOM 743 O O . ILE A 1 95 ? -3.890 3.309 -10.723 1.00 95.38 95 ILE A O 1
ATOM 747 N N . ALA A 1 96 ? -2.190 1.841 -10.674 1.00 95.12 96 ALA A N 1
ATOM 748 C CA . ALA A 1 96 ? -2.492 1.341 -9.336 1.00 95.12 96 ALA A CA 1
ATOM 749 C C . ALA A 1 96 ? -2.426 2.455 -8.283 1.00 95.12 96 ALA A C 1
ATOM 751 O O . ALA A 1 96 ? -3.317 2.539 -7.441 1.00 95.12 96 ALA A O 1
ATOM 752 N N . PHE A 1 97 ? -1.440 3.352 -8.358 1.00 95.88 97 PHE A N 1
ATOM 753 C CA . PHE A 1 97 ? -1.313 4.488 -7.446 1.00 95.88 97 PHE A CA 1
ATOM 754 C C . PHE A 1 97 ? -2.483 5.474 -7.571 1.00 95.88 97 PHE A C 1
ATOM 756 O O . PHE A 1 97 ? -2.978 5.964 -6.561 1.00 95.88 97 PHE A O 1
ATOM 763 N N . ILE A 1 98 ? -2.973 5.726 -8.789 1.00 94.06 98 ILE A N 1
ATOM 764 C CA . ILE A 1 98 ? -4.121 6.618 -9.028 1.00 94.06 98 ILE A CA 1
ATOM 765 C C . ILE A 1 98 ? -5.435 5.984 -8.547 1.00 94.06 98 ILE A C 1
ATOM 767 O O . ILE A 1 98 ? -6.290 6.673 -7.989 1.00 94.06 98 ILE A O 1
ATOM 771 N N . ILE A 1 99 ? -5.608 4.674 -8.738 1.00 94.44 99 ILE A N 1
ATOM 772 C CA . ILE A 1 99 ? -6.834 3.966 -8.344 1.00 94.44 99 ILE A CA 1
ATOM 773 C C . ILE A 1 99 ? -6.870 3.704 -6.832 1.00 94.44 99 ILE A C 1
ATOM 775 O O . ILE A 1 99 ? -7.942 3.778 -6.234 1.00 94.44 99 ILE A O 1
ATOM 779 N N . SER A 1 100 ? -5.721 3.461 -6.196 1.00 90.88 100 SER A N 1
ATOM 780 C CA . SER A 1 100 ? -5.591 3.169 -4.758 1.00 90.88 100 SER A CA 1
ATOM 781 C C . SER A 1 100 ? -6.377 4.107 -3.828 1.00 90.88 100 SER A C 1
ATOM 783 O O . SER A 1 100 ? -7.142 3.595 -3.012 1.00 90.88 100 SER A O 1
ATOM 785 N N . PRO A 1 101 ? -6.285 5.450 -3.924 1.00 90.62 101 PRO A N 1
ATOM 786 C CA . PRO A 1 101 ? -7.047 6.340 -3.045 1.00 90.62 101 PRO A CA 1
ATOM 787 C C . PRO A 1 101 ? -8.560 6.278 -3.296 1.00 90.62 101 PRO A C 1
ATOM 789 O O . PRO A 1 101 ? -9.347 6.393 -2.356 1.00 90.62 101 PRO A O 1
ATOM 792 N N . ILE A 1 102 ? -8.988 6.062 -4.544 1.00 90.44 102 ILE A N 1
ATOM 793 C CA . ILE A 1 102 ? -10.410 5.935 -4.896 1.00 90.44 102 ILE A CA 1
ATOM 794 C C . ILE A 1 102 ? -10.966 4.620 -4.342 1.00 90.44 102 ILE A C 1
ATOM 796 O O . ILE A 1 102 ? -12.039 4.603 -3.736 1.00 90.44 102 ILE A O 1
ATOM 800 N N . LEU A 1 103 ? -10.213 3.530 -4.505 1.00 86.31 103 LEU A N 1
ATOM 801 C CA . LEU A 1 103 ? -10.576 2.216 -3.987 1.00 86.31 103 LEU A CA 1
ATOM 802 C C . LEU A 1 103 ? -10.576 2.205 -2.456 1.00 86.31 103 LEU A C 1
ATOM 804 O O . LEU A 1 103 ? -11.526 1.713 -1.863 1.00 86.31 103 LEU A O 1
ATOM 808 N N . GLY A 1 104 ? -9.579 2.821 -1.817 1.00 85.75 104 GLY A N 1
ATOM 809 C CA . GLY A 1 104 ? -9.513 2.958 -0.362 1.00 85.75 104 GLY A CA 1
ATOM 810 C C . GLY A 1 104 ? -10.691 3.751 0.203 1.00 85.75 104 GLY A C 1
ATOM 811 O O . GLY A 1 104 ? -11.291 3.339 1.193 1.00 85.75 104 GLY A O 1
ATOM 812 N N . ARG A 1 105 ? -11.102 4.841 -0.463 1.00 86.38 105 ARG A N 1
ATOM 813 C CA . ARG A 1 105 ? -12.298 5.598 -0.065 1.00 86.38 105 ARG A CA 1
ATOM 814 C C . ARG A 1 105 ? -13.576 4.770 -0.201 1.00 86.38 105 ARG A C 1
ATOM 816 O O . ARG A 1 105 ? -14.417 4.830 0.692 1.00 86.38 105 ARG A O 1
ATOM 823 N N . LYS A 1 106 ? -13.713 3.976 -1.267 1.00 85.62 106 LYS A N 1
ATOM 824 C CA . LYS A 1 106 ? -14.852 3.059 -1.435 1.00 85.62 106 LYS A CA 1
ATOM 825 C C . LYS A 1 106 ? -14.865 1.951 -0.387 1.00 85.62 106 LYS A C 1
ATOM 827 O O . LYS A 1 106 ? -15.877 1.772 0.273 1.00 85.62 106 LYS A O 1
ATOM 832 N N . ILE A 1 107 ? -13.728 1.298 -0.154 1.00 83.50 107 ILE A N 1
ATOM 833 C CA . ILE A 1 107 ? -13.561 0.294 0.907 1.00 83.50 107 ILE A CA 1
ATOM 834 C C . ILE A 1 107 ? -13.841 0.904 2.286 1.00 83.50 107 ILE A C 1
ATOM 836 O O . ILE A 1 107 ? -14.190 0.181 3.208 1.00 83.50 107 ILE A O 1
ATOM 840 N N . ALA A 1 108 ? -13.713 2.222 2.463 1.00 80.69 108 ALA A N 1
ATOM 841 C CA . ALA A 1 108 ? -14.028 2.850 3.734 1.00 80.69 108 ALA A CA 1
ATOM 842 C C . ALA A 1 108 ? -15.511 3.241 3.909 1.00 80.69 108 ALA A C 1
ATOM 844 O O . ALA A 1 108 ? -16.004 3.271 5.036 1.00 80.69 108 ALA A O 1
ATOM 845 N N . GLN A 1 109 ? -16.207 3.606 2.838 1.00 83.31 109 GLN A N 1
ATOM 846 C CA . GLN A 1 109 ? -17.527 4.246 2.931 1.00 83.31 109 GLN A CA 1
ATOM 847 C C . GLN A 1 109 ? -18.683 3.337 2.507 1.00 83.31 109 GLN A C 1
ATOM 849 O O . GLN A 1 109 ? -19.814 3.597 2.897 1.00 83.31 109 GLN A O 1
ATOM 854 N N . ASP A 1 110 ? -18.406 2.311 1.707 1.00 85.69 110 ASP A N 1
ATOM 855 C CA . ASP A 1 110 ? -19.415 1.484 1.053 1.00 85.69 110 ASP A CA 1
ATOM 856 C C . ASP A 1 110 ? -19.394 0.069 1.645 1.00 85.69 110 ASP A C 1
ATOM 858 O O . ASP A 1 110 ? -18.507 -0.728 1.336 1.00 85.69 110 ASP A O 1
ATOM 862 N N . ASP A 1 111 ? -20.338 -0.229 2.539 1.00 80.56 111 ASP A N 1
ATOM 863 C CA . ASP A 1 111 ? -20.407 -1.529 3.214 1.00 80.56 111 ASP A CA 1
ATOM 864 C C . ASP A 1 111 ? -20.841 -2.662 2.264 1.00 80.56 111 ASP A C 1
ATOM 866 O O . ASP A 1 111 ? -20.346 -3.782 2.391 1.00 80.56 111 ASP A O 1
ATOM 870 N N . GLU A 1 112 ? -21.651 -2.368 1.240 1.00 83.12 112 GLU A N 1
ATOM 871 C CA . GLU A 1 112 ? -22.089 -3.351 0.234 1.00 83.12 112 GLU A CA 1
ATOM 872 C C . GLU A 1 112 ? -20.927 -3.799 -0.663 1.00 83.12 112 GLU A C 1
ATOM 874 O O . GLU A 1 112 ? -20.782 -4.978 -1.003 1.00 83.12 112 GLU A O 1
ATOM 879 N N . PHE A 1 113 ? -20.056 -2.859 -1.041 1.00 82.75 113 PHE A N 1
ATOM 880 C CA . PHE A 1 113 ? -18.854 -3.184 -1.807 1.00 82.75 113 PHE A CA 1
ATOM 881 C C . PHE A 1 113 ? -17.895 -4.073 -1.007 1.00 82.75 113 PHE A C 1
ATOM 883 O O . PHE A 1 113 ? -17.236 -4.949 -1.570 1.00 82.75 113 PHE A O 1
ATOM 890 N N . ARG A 1 114 ? -17.817 -3.861 0.307 1.00 76.75 114 ARG A N 1
ATOM 891 C CA . ARG A 1 114 ? -16.914 -4.613 1.181 1.00 76.75 114 ARG A CA 1
ATOM 892 C C . ARG A 1 114 ? -17.373 -6.045 1.347 1.00 76.75 114 ARG A C 1
ATOM 894 O O . ARG A 1 114 ? -16.578 -6.936 1.091 1.00 76.75 114 ARG A O 1
ATOM 901 N N . GLU A 1 115 ? -18.645 -6.261 1.661 1.00 83.75 115 GLU A N 1
ATOM 902 C CA . GLU A 1 115 ? -19.187 -7.612 1.835 1.00 83.75 115 GLU A CA 1
ATOM 903 C C . GLU A 1 115 ? -19.046 -8.458 0.557 1.00 83.75 115 GLU A C 1
ATOM 905 O O . GLU A 1 115 ? -18.806 -9.662 0.614 1.00 83.75 115 GLU A O 1
ATOM 910 N N . LYS A 1 116 ? -19.127 -7.826 -0.622 1.00 89.06 116 LYS A N 1
ATOM 911 C CA . LYS A 1 116 ? -19.039 -8.531 -1.906 1.00 89.06 116 LYS A CA 1
ATOM 912 C C . LYS A 1 116 ? -17.612 -8.795 -2.397 1.00 89.06 116 LYS A C 1
ATOM 914 O O . LYS A 1 116 ? -17.392 -9.794 -3.084 1.00 89.06 116 LYS A O 1
ATOM 919 N N . TYR A 1 117 ? -16.669 -7.887 -2.140 1.00 86.12 117 TYR A N 1
ATOM 920 C CA . TYR A 1 117 ? -15.344 -7.915 -2.780 1.00 86.12 117 TYR A CA 1
ATOM 921 C C . TYR A 1 117 ? -14.166 -7.973 -1.809 1.00 86.12 117 TYR A C 1
ATOM 923 O O . TYR A 1 117 ? -13.064 -8.313 -2.241 1.00 86.12 117 TYR A O 1
ATOM 931 N N . VAL A 1 118 ? -14.359 -7.637 -0.533 1.00 85.06 118 VAL A N 1
ATOM 932 C CA . VAL A 1 118 ? -13.302 -7.672 0.481 1.00 85.06 118 VAL A CA 1
ATOM 933 C C . VAL A 1 118 ? -13.434 -8.976 1.265 1.00 85.06 118 VAL A C 1
ATOM 935 O O . VAL A 1 118 ? -14.442 -9.184 1.930 1.00 85.06 118 VAL A O 1
ATOM 938 N N . PRO A 1 119 ? -12.436 -9.869 1.205 1.00 87.62 119 PRO A N 1
ATOM 939 C CA . PRO A 1 119 ? -12.442 -11.071 2.024 1.00 87.62 119 PRO A CA 1
ATOM 940 C C . PRO A 1 119 ? -12.426 -10.742 3.521 1.00 87.62 119 PRO A C 1
ATOM 942 O O . PRO A 1 119 ? -11.701 -9.841 3.943 1.00 87.62 119 PRO A O 1
ATOM 945 N N . ASP A 1 120 ? -13.120 -11.546 4.329 1.00 80.56 120 ASP A N 1
ATOM 946 C CA . ASP A 1 120 ? -13.244 -11.343 5.782 1.00 80.56 120 ASP A CA 1
ATOM 947 C C . ASP A 1 120 ? -11.897 -11.261 6.525 1.00 80.56 120 ASP A C 1
ATOM 949 O O . ASP A 1 120 ? -11.788 -10.587 7.544 1.00 80.56 120 ASP A O 1
ATOM 953 N N . TRP A 1 121 ? -10.842 -11.906 6.013 1.00 83.25 121 TRP A N 1
ATOM 954 C CA . TRP A 1 121 ? -9.495 -11.854 6.604 1.00 83.25 121 TRP A CA 1
ATOM 955 C C . TRP A 1 121 ? -8.771 -10.515 6.387 1.00 83.25 121 TRP A C 1
ATOM 957 O O . TRP A 1 121 ? -7.762 -10.254 7.038 1.00 83.25 121 TRP A O 1
ATOM 967 N N . TYR A 1 122 ? -9.257 -9.687 5.461 1.00 80.75 122 TYR A N 1
ATOM 968 C CA . TYR A 1 122 ? -8.702 -8.374 5.129 1.00 80.75 122 TYR A CA 1
ATOM 969 C C . TYR A 1 122 ? -9.545 -7.223 5.704 1.00 80.75 122 TYR A C 1
ATOM 971 O O . TYR A 1 122 ? -9.205 -6.049 5.531 1.00 80.75 122 TYR A O 1
ATOM 979 N N . ASP A 1 123 ? -10.648 -7.532 6.393 1.00 79.06 123 ASP A N 1
ATOM 980 C CA . ASP A 1 123 ? -11.445 -6.532 7.095 1.00 79.06 123 ASP A CA 1
ATOM 981 C C . ASP A 1 123 ? -10.885 -6.280 8.502 1.00 79.06 123 ASP A C 1
ATOM 983 O O . ASP A 1 123 ? -11.183 -6.982 9.465 1.00 79.06 123 ASP A O 1
ATOM 987 N N . PHE A 1 124 ? -10.065 -5.238 8.624 1.00 72.50 124 PHE A N 1
ATOM 988 C CA . PHE A 1 124 ? -9.467 -4.819 9.895 1.00 72.50 124 PHE A CA 1
ATOM 989 C C . PHE A 1 124 ? -10.372 -3.908 10.737 1.00 72.50 124 PHE A C 1
ATOM 991 O O . PHE A 1 124 ? -9.908 -3.315 11.714 1.00 72.50 124 PHE A O 1
ATOM 998 N N . ARG A 1 125 ? -11.647 -3.724 10.373 1.00 69.44 125 ARG A N 1
ATOM 999 C CA . ARG A 1 125 ? -12.540 -2.903 11.191 1.00 69.44 125 ARG A CA 1
ATOM 1000 C C . ARG A 1 125 ? -13.001 -3.663 12.419 1.00 69.44 125 ARG A C 1
ATOM 1002 O O . ARG A 1 125 ? -13.541 -4.763 12.344 1.00 69.44 125 ARG A O 1
ATOM 1009 N N . VAL A 1 126 ? -12.890 -2.992 13.559 1.00 71.75 126 VAL A N 1
ATOM 1010 C CA . VAL A 1 126 ? -13.622 -3.375 14.761 1.00 71.75 126 VAL A CA 1
ATOM 1011 C C . VAL A 1 126 ? -15.105 -3.216 14.438 1.00 71.75 126 VAL A C 1
ATOM 1013 O O . VAL A 1 126 ? -15.561 -2.102 14.171 1.00 71.75 126 VAL A O 1
ATOM 1016 N N . LYS A 1 127 ? -15.850 -4.329 14.398 1.00 67.56 127 LYS A N 1
ATOM 1017 C CA . LYS A 1 127 ? -17.304 -4.283 14.208 1.00 67.56 127 LYS A CA 1
ATOM 1018 C C . LYS A 1 127 ? -17.872 -3.337 15.266 1.00 67.56 127 LYS A 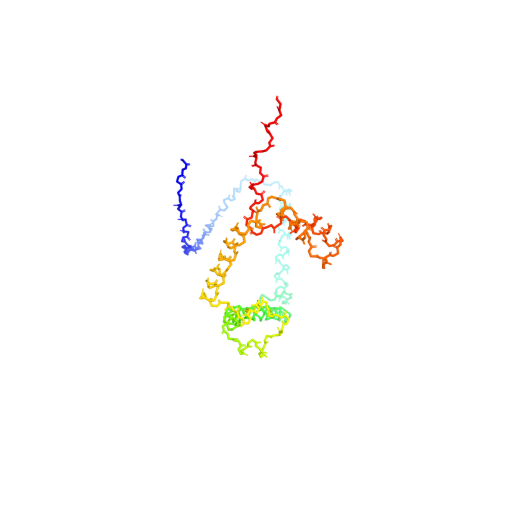C 1
ATOM 1020 O O . LYS A 1 127 ? -17.573 -3.544 16.447 1.00 67.56 127 LYS A O 1
ATOM 1025 N N . PRO A 1 128 ? -18.649 -2.308 14.881 1.00 65.56 128 PRO A N 1
ATOM 1026 C CA . PRO A 1 128 ? -19.277 -1.460 15.873 1.00 65.56 128 PRO A CA 1
ATOM 1027 C C . PRO A 1 128 ? -20.097 -2.367 16.799 1.00 65.56 128 PRO A C 1
ATOM 1029 O O . PRO A 1 128 ? -20.747 -3.304 16.313 1.00 65.56 128 PRO A O 1
ATOM 1032 N N . PRO A 1 129 ? -20.030 -2.166 18.125 1.00 67.88 129 PRO A N 1
ATOM 1033 C CA . PRO A 1 129 ? -20.836 -2.954 19.041 1.00 67.88 129 PRO A CA 1
ATOM 1034 C C . PRO A 1 129 ? -22.302 -2.851 18.604 1.00 67.88 129 PRO A C 1
ATOM 1036 O O . PRO A 1 129 ? -22.770 -1.771 18.245 1.00 67.88 129 PRO A O 1
ATOM 1039 N N . LYS A 1 130 ? -23.021 -3.984 18.607 1.00 62.53 130 LYS A N 1
ATOM 1040 C CA . LYS A 1 130 ? -24.417 -4.087 18.125 1.00 62.53 130 LYS A CA 1
ATOM 1041 C C . LYS A 1 130 ? -25.361 -3.066 18.774 1.00 62.53 130 LYS A C 1
ATOM 1043 O O . LYS A 1 130 ? -26.396 -2.740 18.208 1.00 62.53 130 LYS A O 1
ATOM 1048 N N . SER A 1 131 ? -24.973 -2.549 19.932 1.00 63.50 131 SER A N 1
ATOM 1049 C CA . SER A 1 131 ? -25.538 -1.375 20.571 1.00 63.50 131 SER A CA 1
ATOM 1050 C C . SER A 1 131 ? -24.381 -0.469 20.986 1.00 63.50 131 SER A C 1
ATOM 1052 O O . SER A 1 131 ? -23.838 -0.600 22.084 1.00 63.50 131 SER A O 1
ATOM 1054 N N . ALA A 1 132 ? -23.951 0.439 20.112 1.00 64.69 132 ALA A N 1
ATOM 1055 C CA . ALA A 1 132 ? -23.287 1.633 20.613 1.00 64.69 132 ALA A CA 1
ATOM 1056 C C . ALA A 1 132 ? -24.312 2.304 21.534 1.00 64.69 132 ALA A C 1
ATOM 1058 O O . ALA A 1 132 ? -25.361 2.724 21.041 1.00 64.69 132 ALA A O 1
ATOM 1059 N N . TRP A 1 133 ? -24.074 2.295 22.852 1.00 67.69 133 TRP A N 1
ATOM 1060 C CA . TRP A 1 133 ? -24.998 2.916 23.799 1.00 67.69 133 TRP A CA 1
ATOM 1061 C C . TRP A 1 133 ? -25.326 4.311 23.304 1.00 67.69 133 TRP A C 1
ATOM 1063 O O . TRP A 1 133 ? -24.430 5.107 22.996 1.00 67.69 133 TRP A O 1
ATOM 1073 N N . THR A 1 134 ? -26.615 4.613 23.198 1.00 77.19 134 THR A N 1
ATOM 1074 C CA . THR A 1 134 ? -27.001 5.988 22.920 1.00 77.19 134 THR A CA 1
ATOM 1075 C C . THR A 1 134 ? -26.488 6.849 24.073 1.00 77.19 134 THR A C 1
ATOM 1077 O O . THR A 1 134 ? -26.447 6.416 25.224 1.00 77.19 134 THR A O 1
ATOM 1080 N N . ARG A 1 135 ? -26.092 8.097 23.795 1.00 76.31 135 ARG A N 1
ATOM 1081 C CA . ARG A 1 135 ? -25.601 9.018 24.840 1.00 76.31 135 ARG A CA 1
ATOM 1082 C C . ARG A 1 135 ? -26.563 9.117 26.036 1.00 76.31 135 ARG A C 1
ATOM 1084 O O . ARG A 1 135 ? -26.117 9.369 27.148 1.00 76.31 135 ARG A O 1
ATOM 1091 N N . LYS A 1 136 ? -27.863 8.925 25.787 1.00 81.44 136 LYS A N 1
ATOM 1092 C CA . LYS A 1 136 ? -28.912 8.886 26.809 1.00 81.44 136 LYS A CA 1
ATOM 1093 C C . LYS A 1 136 ? -28.831 7.626 27.669 1.00 81.44 136 LYS A C 1
ATOM 1095 O O . LYS A 1 136 ? -28.728 7.760 28.874 1.00 81.44 136 LYS A O 1
ATOM 1100 N N . GLU A 1 137 ? -28.766 6.440 27.068 1.00 81.50 137 GLU A N 1
ATOM 1101 C CA . GLU A 1 137 ? -28.633 5.183 27.823 1.00 81.50 137 GLU A CA 1
ATOM 1102 C C . GLU A 1 137 ? -27.346 5.131 28.654 1.00 81.50 137 GLU A C 1
ATOM 1104 O O . GLU A 1 137 ? -27.371 4.654 29.784 1.00 81.50 137 GLU A O 1
ATOM 1109 N N . LEU A 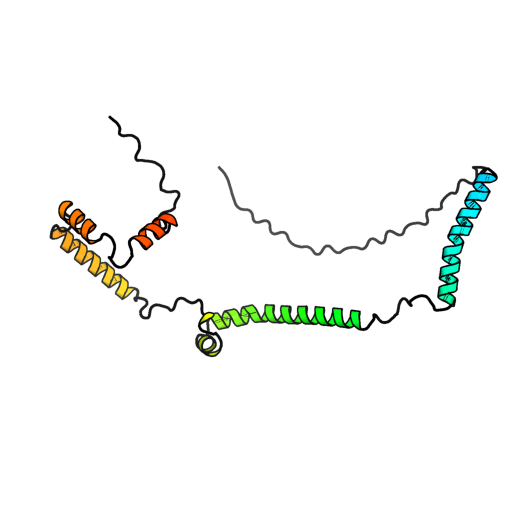1 138 ? -26.234 5.660 28.128 1.00 83.69 138 LEU A N 1
ATOM 1110 C CA . LEU A 1 138 ? -24.992 5.765 28.898 1.00 83.69 138 LEU A CA 1
ATOM 1111 C C . LEU A 1 138 ? -25.167 6.692 30.107 1.00 83.69 138 LEU A C 1
ATOM 1113 O O . LEU A 1 138 ? -24.724 6.369 31.204 1.00 83.69 138 LEU A O 1
ATOM 1117 N N . HIS A 1 139 ? -25.809 7.843 29.909 1.00 88.25 139 HIS A N 1
ATOM 1118 C CA . HIS A 1 139 ? -26.069 8.789 30.989 1.00 88.25 139 HIS A CA 1
ATOM 1119 C C . HIS A 1 139 ? -26.990 8.185 32.056 1.00 88.25 139 HIS A C 1
ATOM 1121 O O . HIS A 1 139 ? -26.705 8.304 33.242 1.00 88.25 139 HIS A O 1
ATOM 1127 N N . ASP A 1 140 ? -28.058 7.502 31.645 1.00 89.75 140 ASP A N 1
ATOM 1128 C CA . ASP A 1 140 ? -29.000 6.860 32.564 1.00 89.75 140 ASP A CA 1
ATOM 1129 C C . ASP A 1 140 ? -28.307 5.770 33.397 1.00 89.75 140 ASP A C 1
ATOM 1131 O O . ASP A 1 140 ? -28.521 5.685 34.604 1.00 89.75 140 ASP A O 1
ATOM 1135 N N . GLN A 1 141 ? -27.387 5.009 32.794 1.00 85.50 141 GLN A N 1
ATOM 1136 C CA . GLN A 1 141 ? -26.574 4.039 33.529 1.00 85.50 141 GLN A CA 1
ATOM 1137 C C . GLN A 1 141 ? -25.590 4.673 34.501 1.00 85.50 141 GLN A C 1
ATOM 1139 O O . GLN A 1 141 ? -25.423 4.156 35.602 1.00 85.50 141 GLN A O 1
ATOM 1144 N N . ILE A 1 142 ? -24.941 5.776 34.121 1.00 88.56 142 ILE A N 1
ATOM 1145 C CA . ILE A 1 142 ? -24.056 6.506 35.036 1.00 88.56 142 ILE A CA 1
ATOM 1146 C C . ILE A 1 142 ? -24.857 6.967 36.256 1.00 88.56 142 ILE A C 1
ATOM 1148 O O . ILE A 1 142 ? -24.430 6.738 37.383 1.00 88.56 142 ILE A O 1
ATOM 1152 N N . VAL A 1 143 ? -26.049 7.528 36.043 1.00 92.69 143 VAL A N 1
ATOM 1153 C CA . VAL A 1 143 ? -26.934 7.970 37.129 1.00 92.69 143 VAL A CA 1
ATOM 1154 C C . VAL A 1 143 ? -27.384 6.800 38.009 1.00 92.69 143 VAL A C 1
ATOM 1156 O O . VAL A 1 143 ? -27.421 6.931 39.233 1.00 92.69 143 VAL A O 1
ATOM 1159 N N . ASP A 1 144 ? -27.706 5.645 37.423 1.00 92.50 144 ASP A N 1
ATOM 1160 C CA . ASP A 1 144 ? -28.066 4.452 38.195 1.00 92.50 144 ASP A CA 1
ATOM 1161 C C . ASP A 1 144 ? -26.887 3.924 39.028 1.00 92.50 144 ASP A C 1
ATOM 1163 O O . ASP A 1 144 ? -27.082 3.561 40.190 1.00 92.50 144 ASP A O 1
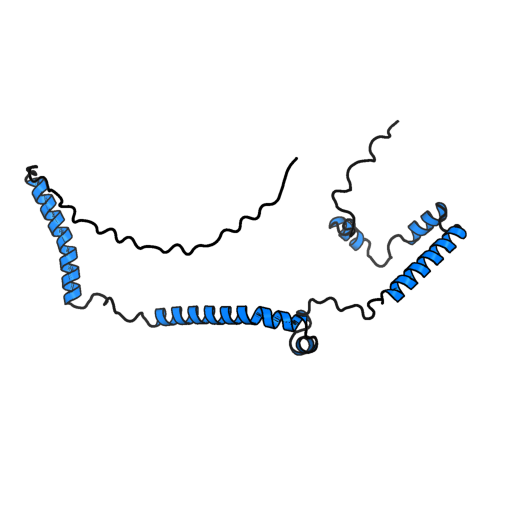ATOM 1167 N N . VAL A 1 145 ? -25.664 3.935 38.484 1.00 89.50 145 VAL A N 1
ATOM 1168 C CA . VAL A 1 145 ? -24.444 3.570 39.223 1.00 89.50 145 VAL A CA 1
ATOM 1169 C C . VAL A 1 145 ? -24.173 4.563 40.349 1.00 89.50 145 VAL A C 1
ATOM 1171 O O . VAL A 1 145 ? -23.895 4.146 41.470 1.00 89.50 145 VAL A O 1
ATOM 1174 N N . GLU A 1 146 ? -24.296 5.867 40.099 1.00 89.44 146 GLU A N 1
ATOM 1175 C CA . GLU A 1 146 ? -24.146 6.898 41.131 1.00 89.44 146 GLU A CA 1
ATOM 1176 C C . GLU A 1 146 ? -25.161 6.715 42.265 1.00 89.44 146 GLU A C 1
ATOM 1178 O O . GLU A 1 146 ? -24.806 6.810 43.446 1.00 89.44 146 GLU A O 1
ATOM 1183 N N . ARG A 1 147 ? -26.421 6.406 41.926 1.00 92.06 147 ARG A N 1
ATOM 1184 C CA . ARG A 1 147 ? -27.464 6.121 42.917 1.00 92.06 147 ARG A CA 1
ATOM 1185 C C . ARG A 1 147 ? -27.115 4.883 43.742 1.00 92.06 147 ARG A C 1
ATOM 1187 O O . ARG A 1 147 ? -27.155 4.956 44.968 1.00 92.06 147 ARG A O 1
ATOM 1194 N N . ASP A 1 148 ? -26.729 3.788 43.093 1.00 91.25 148 ASP A N 1
ATOM 1195 C CA . ASP A 1 148 ? -26.351 2.537 43.760 1.00 91.25 148 ASP A CA 1
ATOM 1196 C C . ASP A 1 148 ? -25.114 2.719 44.658 1.00 91.25 148 ASP A C 1
ATOM 1198 O O . ASP A 1 148 ? -25.110 2.298 45.814 1.00 91.25 148 ASP A O 1
ATOM 1202 N N . MET A 1 149 ? -24.087 3.441 44.198 1.00 85.44 149 MET A N 1
ATOM 1203 C CA . MET A 1 149 ? -22.919 3.775 45.021 1.00 85.44 149 MET A CA 1
ATOM 1204 C C . MET A 1 149 ? -23.307 4.601 46.247 1.00 85.44 149 MET A C 1
ATOM 1206 O O . MET A 1 149 ? -22.838 4.326 47.352 1.00 85.44 149 MET A O 1
ATOM 1210 N N . ARG A 1 150 ? -24.190 5.589 46.084 1.00 87.44 150 ARG A N 1
ATOM 1211 C CA . ARG A 1 150 ? -24.666 6.410 47.200 1.00 87.44 150 ARG A CA 1
ATOM 1212 C C . ARG A 1 150 ? -25.463 5.587 48.213 1.00 87.44 150 ARG A C 1
ATOM 1214 O O . ARG A 1 150 ? -25.273 5.757 49.415 1.00 87.44 150 ARG A O 1
ATOM 1221 N N . GLU A 1 151 ? -26.318 4.681 47.751 1.00 89.62 151 GLU A N 1
ATOM 1222 C CA . GLU A 1 151 ? -27.086 3.778 48.616 1.00 89.62 151 GLU A CA 1
ATOM 1223 C C . GLU A 1 151 ? -26.174 2.800 49.372 1.00 89.62 151 GLU A C 1
ATOM 1225 O O . GLU A 1 151 ? -26.305 2.653 50.590 1.00 89.62 151 GLU A O 1
ATOM 1230 N N . ARG A 1 152 ? -25.183 2.203 48.696 1.00 85.56 152 ARG A N 1
ATOM 1231 C CA . ARG A 1 152 ? -24.156 1.348 49.320 1.00 85.56 152 ARG A CA 1
ATOM 1232 C C . ARG A 1 152 ? -23.294 2.107 50.328 1.00 85.56 152 ARG A C 1
ATOM 1234 O O . ARG A 1 152 ? -22.945 1.556 51.373 1.00 85.56 152 ARG A O 1
ATOM 1241 N N . ALA A 1 153 ? -22.996 3.379 50.066 1.00 86.19 153 ALA A N 1
ATOM 1242 C CA . ALA A 1 153 ? -22.278 4.229 51.009 1.00 86.19 153 ALA A CA 1
ATOM 1243 C C . ALA A 1 153 ? -23.084 4.487 52.282 1.00 86.19 153 ALA A C 1
ATOM 1245 O O . ALA A 1 153 ? -22.557 4.317 53.379 1.00 86.19 153 ALA A O 1
ATOM 1246 N N . ILE A 1 154 ? -24.372 4.815 52.148 1.00 86.69 154 ILE A N 1
ATOM 1247 C CA . ILE A 1 154 ? -25.275 5.005 53.294 1.00 86.69 154 ILE A CA 1
ATOM 1248 C C . ILE A 1 154 ? -25.426 3.702 54.090 1.00 86.69 154 ILE A C 1
ATOM 1250 O O . ILE A 1 154 ? -25.466 3.722 55.318 1.00 86.69 154 ILE A O 1
ATOM 1254 N N . LYS A 1 155 ? -25.458 2.559 53.401 1.00 87.50 155 LYS A N 1
ATOM 1255 C CA . LYS A 1 155 ? -25.508 1.223 54.006 1.00 87.50 155 LYS A CA 1
ATOM 1256 C C . LYS A 1 155 ? -24.206 0.823 54.719 1.00 87.50 155 LYS A C 1
ATOM 1258 O O . LYS A 1 155 ? -24.183 -0.175 55.441 1.00 87.50 155 LYS A O 1
ATOM 1263 N N . GLY A 1 156 ? -23.128 1.588 54.540 1.00 84.00 156 GLY A N 1
ATOM 1264 C CA . GLY A 1 156 ? -21.825 1.294 55.127 1.00 84.00 156 GLY A CA 1
ATOM 1265 C C . GLY A 1 156 ? -21.154 0.083 54.480 1.00 84.00 156 GLY A C 1
ATOM 1266 O O . GLY A 1 156 ? -20.520 -0.712 55.170 1.00 84.00 156 GLY A O 1
ATOM 1267 N N . ASP A 1 157 ? -21.326 -0.107 53.169 1.00 77.38 157 ASP A N 1
ATOM 1268 C CA . ASP A 1 157 ? -20.604 -1.137 52.410 1.00 77.38 157 ASP A CA 1
ATOM 1269 C C . ASP A 1 157 ? -19.168 -0.697 52.043 1.00 77.38 157 ASP A C 1
ATOM 1271 O O . ASP A 1 157 ? -18.359 -1.532 51.652 1.00 77.38 157 ASP A O 1
ATOM 1275 N N . PHE A 1 158 ? -18.815 0.579 52.269 1.00 79.00 158 PHE A N 1
ATOM 1276 C CA . PHE A 1 158 ? -17.449 1.121 52.140 1.00 79.00 158 PHE A CA 1
ATOM 1277 C C . PHE A 1 158 ? -16.696 1.239 53.477 1.00 79.00 158 PHE A C 1
ATOM 1279 O O . PHE A 1 158 ? -15.801 2.072 53.614 1.00 79.00 158 PHE A O 1
ATOM 1286 N N . THR A 1 159 ? -17.036 0.436 54.487 1.00 84.19 159 THR A N 1
ATOM 1287 C CA . THR A 1 159 ? -16.163 0.322 55.665 1.00 84.19 159 THR A CA 1
ATOM 1288 C C . THR A 1 159 ? -14.848 -0.360 55.267 1.00 84.19 159 THR A C 1
ATOM 1290 O O . THR A 1 159 ? -14.868 -1.240 54.401 1.00 84.19 159 THR A O 1
ATOM 1293 N N . PRO A 1 160 ? -13.702 0.009 55.871 1.00 78.62 160 PRO A N 1
ATOM 1294 C CA . PRO A 1 160 ? -12.394 -0.535 55.490 1.00 78.62 160 PRO A CA 1
ATOM 1295 C C . PRO A 1 160 ? -12.357 -2.069 55.560 1.00 78.62 160 PRO A C 1
ATOM 1297 O O . PRO A 1 160 ? -11.831 -2.705 54.654 1.00 78.62 160 PRO A O 1
ATOM 1300 N N . GLU A 1 161 ? -13.031 -2.662 56.549 1.00 77.75 161 GLU A N 1
ATOM 1301 C CA . GLU A 1 161 ? -13.151 -4.117 56.718 1.00 77.75 161 GLU A CA 1
ATOM 1302 C C . GLU A 1 161 ? -13.903 -4.801 55.561 1.00 77.75 161 GLU A C 1
ATOM 1304 O O . GLU A 1 161 ? -13.487 -5.845 55.059 1.00 77.75 161 GLU A O 1
ATOM 1309 N N . LYS A 1 162 ? -15.007 -4.207 55.085 1.00 78.38 162 LYS A N 1
ATOM 1310 C CA . LYS A 1 162 ? -15.773 -4.750 53.952 1.00 78.38 162 LYS A CA 1
ATOM 1311 C C . LYS A 1 162 ? -15.085 -4.488 52.619 1.00 78.38 162 LYS A C 1
ATOM 1313 O O . LYS A 1 162 ? -15.185 -5.319 51.725 1.00 78.38 162 LYS A O 1
ATOM 1318 N N . LEU A 1 163 ? -14.384 -3.364 52.483 1.00 74.62 163 LEU A N 1
ATOM 1319 C CA . LEU A 1 163 ? -13.550 -3.056 51.320 1.00 74.62 163 LEU A CA 1
ATOM 1320 C C . LEU A 1 163 ? -12.400 -4.050 51.186 1.00 74.62 163 LEU A C 1
ATOM 1322 O O . LEU A 1 163 ? -12.097 -4.475 50.077 1.00 74.62 163 LEU A O 1
ATOM 1326 N N . GLU A 1 164 ? -11.784 -4.448 52.297 1.00 73.44 164 GLU A N 1
ATOM 1327 C CA . GLU A 1 164 ? -10.753 -5.481 52.314 1.00 73.44 164 GLU A CA 1
ATOM 1328 C C . GLU A 1 164 ? -11.327 -6.853 51.935 1.00 73.44 164 GLU A C 1
ATOM 1330 O O . GLU A 1 164 ? -10.783 -7.523 51.057 1.00 73.44 164 GLU A O 1
ATOM 1335 N N . ALA A 1 165 ? -12.495 -7.218 52.475 1.00 74.75 165 ALA A N 1
ATOM 1336 C CA . ALA A 1 165 ? -13.212 -8.430 52.073 1.00 74.75 165 ALA A CA 1
ATOM 1337 C C . ALA A 1 165 ? -13.632 -8.413 50.586 1.00 74.75 165 ALA A C 1
ATOM 1339 O O . ALA A 1 165 ? -13.560 -9.437 49.902 1.00 74.75 165 ALA A O 1
ATOM 1340 N N . LEU A 1 166 ? -14.029 -7.249 50.056 1.00 69.00 166 LEU A N 1
ATOM 1341 C CA . LEU A 1 166 ? -14.383 -7.059 48.647 1.00 69.00 166 LEU A CA 1
ATOM 1342 C C . LEU A 1 166 ? -13.144 -7.136 47.746 1.00 69.00 166 LEU A C 1
ATOM 1344 O O . LEU A 1 166 ? -13.185 -7.757 46.692 1.00 69.00 166 LEU A O 1
ATOM 1348 N N . LYS A 1 167 ? -12.016 -6.554 48.168 1.00 69.19 167 LYS A N 1
ATOM 1349 C CA . LYS A 1 167 ? -10.723 -6.674 47.477 1.00 69.19 167 LYS A CA 1
ATOM 1350 C C . LYS A 1 167 ? -10.257 -8.126 47.422 1.00 69.19 167 LYS A C 1
ATOM 1352 O O . LYS A 1 167 ? -9.761 -8.552 46.387 1.00 69.19 167 LYS A O 1
ATOM 1357 N N . GLN A 1 168 ? -10.458 -8.894 48.492 1.00 68.44 168 GLN A N 1
ATOM 1358 C CA . GLN A 1 168 ? -10.147 -10.326 48.521 1.00 68.44 168 GLN A CA 1
ATOM 1359 C C . GLN A 1 168 ? -11.068 -11.153 47.609 1.00 68.44 168 GLN A C 1
ATOM 1361 O O . GLN A 1 168 ? -10.619 -12.135 47.031 1.00 68.44 168 GLN A O 1
ATOM 1366 N N . THR A 1 169 ? -12.330 -10.750 47.424 1.00 67.81 169 THR A N 1
ATOM 1367 C CA . THR A 1 169 ? -13.269 -11.424 46.501 1.00 67.81 169 THR A CA 1
ATOM 1368 C C . THR A 1 169 ? -13.158 -10.956 45.047 1.00 67.81 169 THR A C 1
ATOM 1370 O O . THR A 1 169 ? -13.524 -11.703 44.146 1.00 67.81 169 THR A O 1
ATOM 1373 N N . LEU A 1 170 ? -12.647 -9.746 44.806 1.00 61.94 170 LEU A N 1
ATOM 1374 C CA . LEU A 1 170 ? -12.355 -9.191 43.478 1.00 61.94 170 LEU A CA 1
ATOM 1375 C C . LEU A 1 170 ? -10.926 -9.484 42.998 1.00 61.94 170 LEU A C 1
ATOM 1377 O O . LEU A 1 170 ? -10.588 -9.140 41.862 1.00 61.94 170 LEU A O 1
ATOM 1381 N N . GLN A 1 171 ? -10.094 -10.130 43.825 1.00 55.59 171 GLN A N 1
ATOM 1382 C CA . GLN A 1 171 ? -8.885 -10.794 43.341 1.00 55.59 171 GLN A CA 1
ATOM 1383 C C . GLN A 1 171 ? -9.251 -11.745 42.190 1.00 55.59 171 GLN A C 1
ATOM 1385 O O . GLN A 1 171 ? -10.368 -12.261 42.127 1.00 55.59 171 GLN A O 1
ATOM 1390 N N . PRO A 1 172 ? -8.353 -11.857 41.203 1.00 50.72 172 PRO A N 1
ATOM 1391 C CA . PRO A 1 172 ? -8.709 -11.893 39.797 1.00 50.72 172 PRO A CA 1
ATOM 1392 C C . PRO A 1 172 ? -9.613 -13.076 39.477 1.00 50.72 172 PRO A C 1
ATOM 1394 O O . PRO A 1 172 ? -9.397 -14.179 39.976 1.00 50.72 172 PRO A O 1
ATOM 1397 N N . ARG A 1 173 ? -10.593 -12.818 38.597 1.00 48.16 173 ARG A N 1
ATOM 1398 C CA . ARG A 1 173 ? -11.357 -13.827 37.851 1.00 48.16 173 ARG A CA 1
ATOM 1399 C C . ARG A 1 173 ? -10.528 -15.100 37.702 1.00 48.16 173 ARG A C 1
ATOM 1401 O O . ARG A 1 173 ? -9.491 -15.078 37.040 1.00 48.16 173 ARG A O 1
ATOM 1408 N N . SER A 1 174 ? -11.030 -16.194 38.261 1.00 48.19 174 SER A N 1
ATOM 1409 C CA . SER A 1 174 ? -10.525 -17.572 38.166 1.00 48.19 174 SER A CA 1
ATOM 1410 C C . SER A 1 174 ? -10.439 -18.128 36.733 1.00 48.19 174 SER A C 1
ATOM 1412 O O . SER A 1 174 ? -10.331 -19.335 36.536 1.00 48.19 174 SER A O 1
ATOM 1414 N N . ASP A 1 175 ? -10.521 -17.255 35.735 1.00 52.66 175 ASP A N 1
ATOM 1415 C CA . ASP A 1 175 ? -10.609 -17.561 34.317 1.00 52.66 175 ASP A CA 1
ATOM 1416 C C . ASP A 1 175 ? -9.233 -17.403 33.637 1.00 52.66 175 ASP A C 1
ATOM 1418 O O . ASP A 1 175 ? -9.066 -17.838 32.501 1.00 52.66 175 ASP A O 1
ATOM 1422 N N . LEU A 1 176 ? -8.247 -16.794 34.317 1.00 55.34 176 LEU A N 1
ATOM 1423 C CA . LEU A 1 176 ? -6.848 -16.763 33.883 1.00 55.34 176 LEU A CA 1
ATOM 1424 C C . LEU A 1 176 ? -6.033 -17.758 34.703 1.00 55.34 176 LEU A C 1
ATOM 1426 O O . LEU A 1 176 ? -6.057 -17.738 35.936 1.00 55.34 176 LEU A O 1
ATOM 1430 N N . SER A 1 177 ? -5.289 -18.618 34.012 1.00 56.69 177 SER A N 1
ATOM 1431 C CA . SER A 1 177 ? -4.377 -19.542 34.673 1.00 56.69 177 SER A CA 1
ATOM 1432 C C . SER A 1 177 ? -3.280 -18.760 35.405 1.00 56.69 177 SER A C 1
ATOM 1434 O O . SER A 1 177 ? -2.878 -17.666 34.998 1.00 56.69 177 SER A O 1
ATOM 1436 N N . THR A 1 178 ? -2.746 -19.325 36.487 1.00 61.91 178 THR A N 1
ATOM 1437 C CA . THR A 1 178 ? -1.599 -18.758 37.219 1.00 61.91 178 THR A CA 1
ATOM 1438 C C . THR A 1 178 ? -0.401 -18.495 36.290 1.00 61.91 178 THR A C 1
ATOM 1440 O O . THR A 1 178 ? 0.411 -17.603 36.539 1.00 61.91 178 THR A O 1
ATOM 1443 N N . GLU A 1 179 ? -0.319 -19.244 35.190 1.00 62.50 179 GLU A N 1
ATOM 1444 C CA . GLU A 1 179 ? 0.680 -19.109 34.133 1.00 62.50 179 GLU A CA 1
ATOM 1445 C C . GLU A 1 179 ? 0.457 -17.847 33.291 1.00 62.50 179 GLU A C 1
ATOM 1447 O O . GLU A 1 179 ? 1.418 -17.128 33.026 1.00 62.50 179 GLU A O 1
ATOM 1452 N N . ASP A 1 180 ? -0.790 -17.507 32.955 1.00 61.03 180 ASP A N 1
ATOM 1453 C CA . ASP A 1 180 ? -1.132 -16.293 32.199 1.00 61.03 180 ASP A CA 1
ATOM 1454 C C . ASP A 1 180 ? -0.854 -15.022 33.005 1.00 61.03 180 ASP A C 1
ATOM 1456 O O . ASP A 1 180 ? -0.382 -14.024 32.461 1.00 61.03 180 ASP A O 1
ATOM 1460 N N . ILE A 1 181 ? -1.071 -15.065 34.323 1.00 64.00 181 ILE A N 1
ATOM 1461 C CA . ILE A 1 181 ? -0.753 -13.955 35.233 1.00 64.00 181 ILE A CA 1
ATOM 1462 C C . ILE A 1 181 ? 0.768 -13.764 35.328 1.00 64.00 181 ILE A C 1
ATOM 1464 O O . ILE A 1 181 ? 1.269 -12.637 35.263 1.00 64.00 181 ILE A O 1
ATOM 1468 N N . ALA A 1 182 ? 1.529 -14.860 35.420 1.00 66.62 182 ALA A N 1
ATOM 1469 C CA . ALA A 1 182 ? 2.989 -14.811 35.399 1.00 66.62 182 ALA A CA 1
ATOM 1470 C C . ALA A 1 182 ? 3.525 -14.316 34.044 1.00 66.62 182 ALA A C 1
ATOM 1472 O O . ALA A 1 182 ? 4.497 -13.560 33.997 1.00 66.62 182 ALA A O 1
ATOM 1473 N N . MET A 1 183 ? 2.869 -14.691 32.943 1.00 68.12 183 MET A N 1
ATOM 1474 C CA . MET A 1 183 ? 3.213 -14.259 31.592 1.00 68.12 183 MET A CA 1
ATOM 1475 C C . MET A 1 183 ? 2.909 -12.766 31.393 1.00 68.12 183 MET A C 1
ATOM 1477 O O . MET A 1 183 ? 3.776 -12.017 30.946 1.00 68.12 183 MET A O 1
ATOM 1481 N N . ALA A 1 184 ? 1.739 -12.291 31.823 1.00 64.88 184 ALA A N 1
ATOM 1482 C CA . ALA A 1 184 ? 1.369 -10.877 31.789 1.00 64.88 184 ALA A CA 1
ATOM 1483 C C . ALA A 1 184 ? 2.325 -10.006 32.619 1.00 64.88 184 ALA A C 1
ATOM 1485 O O . ALA A 1 184 ? 2.704 -8.920 32.178 1.00 64.88 184 ALA A O 1
ATOM 1486 N N . LYS A 1 185 ? 2.780 -10.504 33.778 1.00 68.75 185 LYS A N 1
ATOM 1487 C CA . LYS A 1 185 ? 3.799 -9.839 34.604 1.00 68.75 185 LYS A CA 1
ATOM 1488 C C . LYS A 1 185 ? 5.175 -9.834 33.931 1.00 68.75 185 LYS A C 1
ATOM 1490 O O . LYS A 1 185 ? 5.857 -8.818 33.949 1.00 68.75 185 LYS A O 1
ATOM 1495 N N . LYS A 1 186 ? 5.571 -10.943 33.297 1.00 71.06 186 LYS A N 1
ATOM 1496 C CA . LYS A 1 186 ? 6.853 -11.072 32.582 1.00 71.06 186 LYS A CA 1
ATOM 1497 C C . LYS A 1 186 ? 6.962 -10.134 31.377 1.00 71.06 186 LYS A C 1
ATOM 1499 O O . LYS A 1 186 ? 8.047 -9.639 31.097 1.00 71.06 186 LYS A O 1
ATOM 1504 N N . TYR A 1 187 ? 5.863 -9.920 30.658 1.00 69.56 187 TYR A N 1
ATOM 1505 C CA . TYR A 1 187 ? 5.832 -9.105 29.438 1.00 69.56 187 TYR A CA 1
ATOM 1506 C C . TYR A 1 187 ? 5.274 -7.690 29.656 1.00 69.56 187 TYR A C 1
ATOM 1508 O O . TYR A 1 187 ? 5.041 -6.978 28.685 1.00 69.56 187 TYR A O 1
ATOM 1516 N N . GLY A 1 188 ? 5.053 -7.274 30.907 1.00 58.84 188 GLY A N 1
ATOM 1517 C CA . GLY A 1 188 ? 4.635 -5.909 31.239 1.00 58.84 188 GLY A CA 1
ATOM 1518 C C . GLY A 1 188 ? 3.188 -5.561 30.876 1.00 58.84 188 GLY A C 1
ATOM 1519 O O . GLY A 1 188 ? 2.777 -4.429 31.088 1.00 58.84 188 GLY A O 1
ATOM 1520 N N . TRP A 1 189 ? 2.376 -6.510 30.399 1.00 59.75 189 TRP A N 1
ATOM 1521 C CA . TRP A 1 189 ? 0.967 -6.264 30.056 1.00 59.75 189 TRP A CA 1
ATOM 1522 C C . TRP A 1 189 ? 0.117 -5.858 31.263 1.00 59.75 189 TRP A C 1
ATOM 1524 O O . TRP A 1 189 ? -0.876 -5.160 31.096 1.00 59.75 189 TRP A O 1
ATOM 1534 N N . GLY A 1 190 ? 0.517 -6.256 32.476 1.00 60.19 190 GLY A N 1
ATOM 1535 C CA . GLY A 1 190 ? -0.115 -5.795 33.717 1.00 60.19 190 GLY A CA 1
ATOM 1536 C C . GLY A 1 190 ? 0.261 -4.366 34.135 1.00 60.19 190 GLY A C 1
ATOM 1537 O O . GLY A 1 190 ? -0.385 -3.823 35.020 1.00 60.19 190 GLY A O 1
ATOM 1538 N N . ALA A 1 191 ? 1.289 -3.770 33.519 1.00 56.75 191 ALA A N 1
ATOM 1539 C CA . ALA A 1 191 ? 1.746 -2.404 33.792 1.00 56.75 191 ALA A CA 1
ATOM 1540 C C . ALA A 1 191 ? 1.195 -1.379 32.785 1.00 56.75 191 ALA A C 1
ATOM 1542 O O . ALA A 1 191 ? 1.310 -0.178 32.999 1.00 56.75 191 ALA A O 1
ATOM 1543 N N . ILE A 1 192 ? 0.569 -1.834 31.694 1.00 55.81 192 ILE A N 1
ATOM 1544 C CA . ILE A 1 192 ? -0.046 -0.957 30.694 1.00 55.81 192 ILE A CA 1
ATOM 1545 C C . ILE A 1 192 ? -1.473 -0.644 31.154 1.00 55.81 192 ILE A C 1
ATOM 1547 O O . ILE A 1 192 ? -2.448 -1.207 30.654 1.00 55.81 192 ILE A O 1
ATOM 1551 N N . HIS A 1 193 ? -1.606 0.238 32.142 1.00 55.03 193 HIS A N 1
ATOM 1552 C CA . HIS A 1 193 ? -2.895 0.850 32.437 1.00 55.03 193 HIS A CA 1
ATOM 1553 C C . HIS A 1 193 ? -3.148 1.968 31.413 1.00 55.03 193 HIS A C 1
ATOM 1555 O O . HIS A 1 193 ? -2.340 2.891 31.319 1.00 55.03 193 HIS A O 1
ATOM 1561 N N . PRO A 1 194 ? -4.241 1.924 30.625 1.00 52.53 194 PRO A N 1
ATOM 1562 C CA . PRO A 1 194 ? -4.568 3.009 29.708 1.00 52.53 194 PRO A CA 1
ATOM 1563 C C . PRO A 1 194 ? -4.932 4.252 30.530 1.00 52.53 194 PRO A C 1
ATOM 1565 O O . PRO A 1 194 ? -6.061 4.374 31.000 1.00 52.53 194 PRO A O 1
ATOM 1568 N N . GLY A 1 195 ? -3.961 5.142 30.736 1.00 52.38 195 GLY A N 1
ATOM 1569 C CA . GLY A 1 195 ? -4.136 6.397 31.472 1.00 52.38 195 GLY A CA 1
ATOM 1570 C C . GLY A 1 195 ? -3.124 6.674 32.584 1.00 52.38 195 GLY A C 1
ATOM 1571 O O . GLY A 1 195 ? -3.279 7.693 33.243 1.00 52.38 195 GLY A O 1
ATOM 1572 N N . VAL A 1 196 ? -2.123 5.814 32.797 1.00 53.69 196 VAL A N 1
ATOM 1573 C CA . VAL A 1 196 ? -0.972 6.147 33.648 1.00 53.69 196 VAL A CA 1
ATOM 1574 C C . VAL A 1 196 ? 0.252 6.227 32.750 1.00 53.69 196 VAL A C 1
ATOM 1576 O O . VAL A 1 196 ? 0.619 5.225 32.131 1.00 53.69 196 VAL A O 1
ATOM 1579 N N . ASP A 1 197 ? 0.819 7.424 32.608 1.00 53.06 197 ASP A N 1
ATOM 1580 C CA . ASP A 1 197 ? 2.074 7.581 31.885 1.00 53.06 197 ASP A CA 1
ATOM 1581 C C . ASP A 1 197 ? 3.185 6.881 32.689 1.00 53.06 197 ASP A C 1
ATOM 1583 O O . ASP A 1 197 ? 3.224 6.988 33.916 1.00 53.06 197 ASP A O 1
ATOM 1587 N N . PRO A 1 198 ? 4.084 6.128 32.032 1.00 57.12 198 PRO A N 1
ATOM 1588 C CA . PRO A 1 198 ? 5.171 5.415 32.709 1.00 57.12 198 PRO A CA 1
ATOM 1589 C C . PRO A 1 198 ? 6.169 6.354 33.405 1.00 57.12 198 PRO A C 1
ATOM 1591 O O . PRO A 1 198 ? 7.007 5.880 34.164 1.00 57.12 198 PRO A O 1
ATOM 1594 N N . ASP A 1 199 ? 6.049 7.658 33.156 1.00 60.47 199 ASP A N 1
ATOM 1595 C CA . ASP A 1 199 ? 6.906 8.719 33.672 1.00 60.47 199 ASP A CA 1
ATOM 1596 C C . ASP A 1 199 ? 6.311 9.389 34.936 1.00 60.47 199 ASP A C 1
ATOM 1598 O O . ASP A 1 199 ? 6.962 10.239 35.530 1.00 60.47 199 ASP A O 1
ATOM 1602 N N . ASP A 1 200 ? 5.090 9.012 35.351 1.00 59.50 200 ASP A N 1
ATOM 1603 C CA . ASP A 1 200 ? 4.390 9.534 36.547 1.00 59.50 200 ASP A CA 1
ATOM 1604 C C . ASP A 1 200 ? 4.609 8.655 37.805 1.00 59.50 200 ASP A C 1
ATOM 1606 O O . ASP A 1 200 ? 3.949 8.838 38.829 1.00 59.50 200 ASP A O 1
ATOM 1610 N N . TYR A 1 201 ? 5.523 7.679 37.742 1.00 59.66 201 TYR A N 1
ATOM 1611 C CA . TYR A 1 201 ? 5.865 6.772 38.848 1.00 59.66 201 TYR A CA 1
ATOM 1612 C C . TYR A 1 201 ? 7.287 7.001 39.376 1.00 59.66 201 TYR A C 1
ATOM 1614 O O . TYR A 1 201 ? 8.046 6.052 39.461 1.00 59.66 201 TYR A O 1
ATOM 1622 N N . ASP A 1 202 ? 7.647 8.230 39.730 1.00 53.66 202 ASP A N 1
ATOM 1623 C CA . ASP A 1 202 ? 8.869 8.574 40.479 1.00 53.66 202 ASP A CA 1
ATOM 1624 C C . ASP A 1 202 ? 8.607 9.988 41.047 1.00 53.66 202 ASP A C 1
ATOM 1626 O O . ASP A 1 202 ? 8.480 10.937 40.283 1.00 53.66 202 ASP A O 1
ATOM 1630 N N . GLU A 1 203 ? 8.253 10.209 42.312 1.00 51.41 203 GLU A N 1
ATOM 1631 C CA . GLU A 1 203 ? 9.121 10.351 43.490 1.00 51.41 203 GLU A CA 1
ATOM 1632 C C . GLU A 1 203 ? 8.166 10.879 44.583 1.00 51.41 203 GLU A C 1
ATOM 1634 O O . GLU A 1 203 ? 7.680 11.983 44.382 1.00 51.41 203 GLU A O 1
ATOM 1639 N N . ASP A 1 204 ? 7.814 10.148 45.654 1.00 53.44 204 ASP A N 1
ATOM 1640 C CA . ASP A 1 204 ? 7.218 10.769 46.873 1.00 53.44 204 ASP A CA 1
ATOM 1641 C C . ASP A 1 204 ? 6.962 9.799 48.058 1.00 53.44 204 ASP A C 1
ATOM 1643 O O . ASP A 1 204 ? 6.149 10.107 48.924 1.00 53.44 204 ASP A O 1
ATOM 1647 N N . ASP A 1 205 ? 7.634 8.641 48.163 1.00 57.53 205 ASP A N 1
ATOM 1648 C CA . ASP A 1 205 ? 7.386 7.703 49.287 1.00 57.53 205 ASP A CA 1
ATOM 1649 C C . ASP A 1 205 ? 8.648 7.170 50.000 1.00 57.53 205 ASP A C 1
ATOM 1651 O O . ASP A 1 205 ? 8.573 6.181 50.726 1.00 57.53 205 ASP A O 1
ATOM 1655 N N . ASP A 1 206 ? 9.784 7.868 49.897 1.00 53.91 206 ASP A N 1
ATOM 1656 C CA . ASP A 1 206 ? 11.016 7.515 50.620 1.00 53.91 206 ASP A CA 1
ATOM 1657 C C . ASP A 1 206 ? 11.524 8.696 51.475 1.00 53.91 206 ASP A C 1
ATOM 1659 O O . ASP A 1 206 ? 12.587 9.226 51.186 1.00 53.91 206 ASP A O 1
ATOM 1663 N N . ASP A 1 207 ? 10.783 9.155 52.497 1.00 51.91 207 ASP A N 1
ATOM 1664 C CA . ASP A 1 207 ? 11.349 10.059 53.533 1.00 51.91 207 ASP A CA 1
ATOM 1665 C C . ASP A 1 207 ? 10.535 10.116 54.853 1.00 51.91 207 ASP A C 1
ATOM 1667 O O . ASP A 1 207 ? 10.351 11.166 55.472 1.00 51.91 207 ASP A O 1
ATOM 1671 N N . TYR A 1 208 ? 10.070 8.964 55.349 1.00 51.34 208 TYR A N 1
ATOM 1672 C CA . TYR A 1 208 ? 9.650 8.835 56.754 1.00 51.34 208 TYR A CA 1
ATOM 1673 C C . TYR A 1 208 ? 10.242 7.576 57.401 1.00 51.34 208 TYR A C 1
ATOM 1675 O O . TYR A 1 208 ? 9.528 6.634 57.742 1.00 51.34 208 TYR A O 1
ATOM 1683 N N . GLU A 1 209 ? 11.559 7.588 57.613 1.00 55.84 209 GLU A N 1
ATOM 1684 C CA . GLU A 1 209 ? 12.203 6.778 58.651 1.00 55.84 209 GLU A CA 1
ATOM 1685 C C . GLU A 1 209 ? 12.611 7.676 59.837 1.00 55.84 209 GLU A C 1
ATOM 1687 O O . GLU A 1 209 ? 13.467 8.545 59.704 1.00 55.84 209 GLU A O 1
ATOM 1692 N N . GLU A 1 210 ? 11.919 7.434 60.959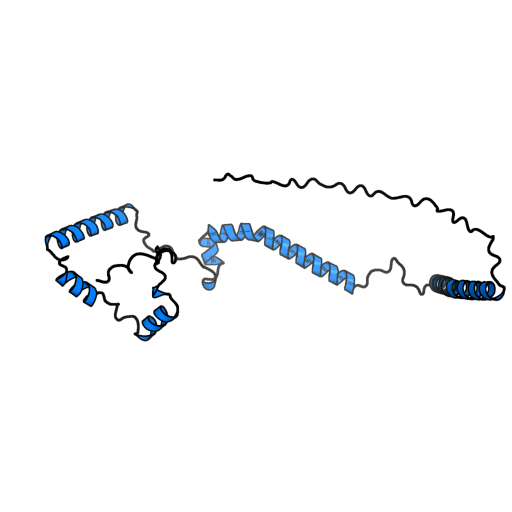 1.00 42.66 210 GLU A N 1
ATOM 1693 C CA . GLU A 1 210 ? 12.296 7.577 62.386 1.00 42.66 210 GLU A CA 1
ATOM 1694 C C . GLU A 1 210 ? 12.891 8.894 62.941 1.00 42.66 210 GLU A C 1
ATOM 1696 O O . GLU A 1 210 ? 14.085 9.208 62.738 1.00 42.66 210 GLU A O 1
#

pLDDT: mean 70.47, std 15.6, range [37.25, 95.94]